Protein AF-A0A2U1MTQ6-F1 (afdb_monomer_lite)

Radius of gyration: 20.49 Å; chains: 1; bounding box: 40×56×54 Å

Structure (mmCIF, N/CA/C/O backbone):
data_AF-A0A2U1MTQ6-F1
#
_entry.id   AF-A0A2U1MTQ6-F1
#
loop_
_atom_site.group_PDB
_atom_site.id
_atom_site.type_symbol
_atom_site.label_atom_id
_atom_site.label_alt_id
_atom_site.label_comp_id
_atom_site.label_asym_id
_atom_site.label_entity_id
_atom_site.label_seq_id
_atom_site.pdbx_PDB_ins_code
_atom_site.Cartn_x
_atom_site.Cartn_y
_atom_site.Cartn_z
_atom_site.occupancy
_atom_site.B_iso_or_equiv
_atom_site.auth_seq_id
_atom_site.auth_comp_id
_atom_site.auth_asym_id
_atom_site.auth_atom_id
_atom_site.pdbx_PDB_model_num
ATOM 1 N N . MET A 1 1 ? -11.337 17.716 -32.378 1.00 35.69 1 MET A N 1
ATOM 2 C CA . MET A 1 1 ? -10.124 17.077 -32.933 1.00 35.69 1 MET A CA 1
ATOM 3 C C . MET A 1 1 ? -8.920 17.783 -32.334 1.00 35.69 1 MET A C 1
ATOM 5 O O . MET A 1 1 ? -8.523 18.817 -32.851 1.00 35.69 1 MET A O 1
ATOM 9 N N . TYR A 1 2 ? -8.406 17.300 -31.201 1.00 30.58 2 TYR A N 1
ATOM 10 C CA . TYR A 1 2 ? -7.184 17.850 -30.614 1.00 30.58 2 TYR A CA 1
ATOM 11 C C . TYR A 1 2 ? -5.998 17.037 -31.124 1.00 30.58 2 TYR A C 1
ATOM 13 O O . TYR A 1 2 ? -5.833 15.866 -30.796 1.00 30.58 2 TYR A O 1
ATOM 21 N N . PHE A 1 3 ? -5.242 17.675 -32.012 1.00 41.69 3 PHE A N 1
ATOM 22 C CA . PHE A 1 3 ? -3.972 17.225 -32.555 1.00 41.69 3 PHE A CA 1
ATOM 23 C C . PHE A 1 3 ? -2.899 17.496 -31.496 1.00 41.69 3 PHE A C 1
ATOM 25 O O . PHE A 1 3 ? -2.519 18.646 -31.287 1.00 41.69 3 PHE A O 1
ATOM 32 N N . ILE A 1 4 ? -2.452 16.456 -30.793 1.00 45.88 4 ILE A N 1
ATOM 33 C CA . ILE A 1 4 ? -1.235 16.524 -29.980 1.00 45.88 4 ILE A CA 1
ATOM 34 C C . ILE A 1 4 ? -0.072 16.183 -30.925 1.00 45.88 4 ILE A C 1
ATOM 36 O O . ILE A 1 4 ? -0.073 15.092 -31.502 1.00 45.88 4 ILE A O 1
ATOM 40 N N . PRO A 1 5 ? 0.889 17.095 -31.153 1.00 44.28 5 PRO A N 1
ATOM 41 C CA . PRO A 1 5 ? 2.011 16.819 -32.028 1.00 44.28 5 PRO A CA 1
ATOM 42 C C . PRO A 1 5 ? 2.924 15.769 -31.391 1.00 44.28 5 PRO A C 1
ATOM 44 O O . PRO A 1 5 ? 3.337 15.868 -30.239 1.00 44.28 5 PRO A O 1
ATOM 47 N N . ASN A 1 6 ? 3.216 14.761 -32.202 1.00 40.22 6 ASN A N 1
ATOM 48 C CA . ASN A 1 6 ? 4.159 13.684 -31.964 1.00 40.22 6 ASN A CA 1
ATOM 49 C C . ASN A 1 6 ? 5.559 14.261 -31.678 1.00 40.22 6 ASN A C 1
ATOM 51 O O . ASN A 1 6 ? 6.225 14.747 -32.593 1.00 40.22 6 ASN A O 1
ATOM 55 N N . VAL A 1 7 ? 6.009 14.187 -30.424 1.00 43.47 7 VAL A N 1
ATOM 56 C CA . VAL A 1 7 ? 7.411 14.401 -30.032 1.00 43.47 7 VAL A CA 1
ATOM 57 C C . VAL A 1 7 ? 7.940 13.101 -29.434 1.00 43.47 7 VAL A C 1
ATOM 59 O O . VAL A 1 7 ? 8.276 13.021 -28.264 1.00 43.47 7 VAL A O 1
ATOM 62 N N . TYR A 1 8 ? 7.994 12.054 -30.252 1.00 37.81 8 TYR A N 1
ATOM 63 C CA . TYR A 1 8 ? 8.809 10.877 -29.959 1.00 37.81 8 TYR A CA 1
ATOM 64 C C . TYR A 1 8 ? 9.679 10.573 -31.175 1.00 37.81 8 TYR A C 1
ATOM 66 O O . TYR A 1 8 ? 9.432 9.658 -31.956 1.00 37.81 8 TYR A O 1
ATOM 74 N N . LYS A 1 9 ? 10.711 11.401 -31.360 1.00 48.25 9 LYS A N 1
ATOM 75 C CA . LYS A 1 9 ? 11.892 11.035 -32.140 1.00 48.25 9 LYS A CA 1
ATOM 76 C C . LYS A 1 9 ? 13.143 11.545 -31.438 1.00 48.25 9 LYS A C 1
ATOM 78 O O . LYS A 1 9 ? 13.294 12.744 -31.236 1.00 48.25 9 LYS A O 1
ATOM 83 N N . SER A 1 10 ? 14.014 10.580 -31.160 1.00 42.31 10 SER A N 1
ATOM 84 C CA . SER A 1 10 ? 15.398 10.706 -30.711 1.00 42.31 10 SER A CA 1
ATOM 85 C C . SER A 1 10 ? 15.599 11.168 -29.271 1.00 42.31 10 SER A C 1
ATOM 87 O O . SER A 1 10 ? 15.696 12.357 -28.995 1.00 42.31 10 SER A O 1
ATOM 89 N N . CYS A 1 11 ? 15.813 10.205 -28.379 1.00 34.91 11 CYS A N 1
ATOM 90 C CA . CYS A 1 11 ? 16.998 10.258 -27.535 1.00 34.91 11 CYS A CA 1
ATOM 91 C C . CYS A 1 11 ? 17.304 8.854 -27.025 1.00 34.91 11 CYS A C 1
ATOM 93 O O . CYS A 1 11 ? 16.455 8.217 -26.404 1.00 34.91 11 CYS A O 1
ATOM 95 N N . ASP A 1 12 ? 18.521 8.390 -27.282 1.00 40.59 12 ASP A N 1
ATOM 96 C CA . ASP A 1 12 ? 19.220 7.519 -26.353 1.00 40.59 12 ASP A CA 1
ATOM 97 C C . ASP A 1 12 ? 19.079 8.140 -24.958 1.00 40.59 12 ASP A C 1
ATOM 99 O O . ASP A 1 12 ? 19.697 9.163 -24.665 1.00 40.59 12 ASP A O 1
ATOM 103 N N . ILE A 1 13 ? 18.210 7.589 -24.114 1.00 44.38 13 ILE A N 1
ATOM 104 C CA . ILE A 1 13 ? 18.210 7.930 -22.697 1.00 44.38 13 ILE A CA 1
ATOM 105 C C . ILE A 1 13 ? 19.096 6.871 -22.050 1.00 44.38 13 ILE A C 1
ATOM 107 O O . ILE A 1 13 ? 18.616 5.768 -21.779 1.00 44.38 13 ILE A O 1
ATOM 111 N N . PRO A 1 14 ? 20.386 7.147 -21.779 1.00 40.91 14 PRO A N 1
ATOM 112 C CA . PRO A 1 14 ? 20.997 6.492 -20.645 1.00 40.91 14 PRO A CA 1
ATOM 113 C C . PRO A 1 14 ? 20.158 6.967 -19.462 1.00 40.91 14 PRO A C 1
ATOM 115 O O . PRO A 1 14 ? 20.232 8.137 -19.084 1.00 40.91 14 PRO A O 1
ATOM 118 N N . ILE A 1 15 ? 19.270 6.111 -18.946 1.00 49.50 15 ILE A N 1
ATOM 119 C CA . ILE A 1 15 ? 18.539 6.387 -17.709 1.00 49.50 15 ILE A CA 1
ATOM 120 C C . ILE A 1 15 ? 19.610 6.385 -16.622 1.00 49.50 15 ILE A C 1
ATOM 122 O O . ILE A 1 15 ? 19.877 5.387 -15.963 1.00 49.50 15 ILE A O 1
ATOM 126 N N . ALA A 1 16 ? 20.320 7.501 -16.495 1.00 55.38 16 ALA A N 1
ATOM 127 C CA . ALA A 1 16 ? 21.148 7.752 -15.350 1.00 55.38 16 ALA A CA 1
ATOM 128 C C . ALA A 1 16 ? 20.142 7.984 -14.233 1.00 55.38 16 ALA A C 1
ATOM 130 O O . ALA A 1 16 ? 19.550 9.057 -14.137 1.00 55.38 16 ALA A O 1
ATOM 131 N N . ILE A 1 17 ? 19.937 6.971 -13.398 1.00 60.41 17 ILE A N 1
ATOM 132 C CA . ILE A 1 17 ? 19.213 7.069 -12.123 1.00 60.41 17 ILE A CA 1
ATOM 133 C C . ILE A 1 17 ? 19.654 8.337 -11.362 1.00 60.41 17 ILE A C 1
ATOM 135 O O . ILE A 1 17 ? 18.841 9.015 -10.743 1.00 60.41 17 ILE A O 1
ATOM 139 N N . GLN A 1 18 ? 20.909 8.762 -11.554 1.00 57.06 18 GLN A N 1
ATOM 140 C CA . GLN A 1 18 ? 21.471 10.049 -11.134 1.00 57.06 18 GLN A CA 1
ATOM 141 C C . GLN A 1 18 ? 20.655 11.302 -11.526 1.00 57.06 18 GLN A C 1
ATOM 143 O O . GLN A 1 18 ? 20.514 12.228 -10.723 1.00 57.06 18 GLN A O 1
ATOM 148 N N . GLY A 1 19 ? 20.120 11.355 -12.749 1.00 67.38 19 GLY A N 1
ATOM 149 C CA . GLY A 1 19 ? 19.250 12.436 -13.220 1.00 67.38 19 GLY A CA 1
ATOM 150 C C . GLY A 1 19 ? 17.855 12.370 -12.597 1.00 67.38 19 GLY A C 1
ATOM 151 O O . GLY A 1 19 ? 17.266 13.406 -12.303 1.00 67.38 19 GLY A O 1
ATOM 152 N N . LEU A 1 20 ? 17.372 11.159 -12.313 1.00 74.06 20 LEU A N 1
ATOM 153 C CA . LEU A 1 20 ? 16.079 10.909 -11.676 1.00 74.06 20 LEU A CA 1
ATOM 154 C C . LEU A 1 20 ? 16.097 11.338 -10.202 1.00 74.06 20 LEU A C 1
ATOM 156 O O . LEU A 1 20 ? 15.234 12.096 -9.774 1.00 74.06 20 LEU A O 1
ATOM 160 N N . VAL A 1 21 ? 17.140 10.964 -9.454 1.00 69.62 21 VAL A N 1
ATOM 161 C CA . VAL A 1 21 ? 17.360 11.423 -8.070 1.00 69.62 21 VAL A CA 1
ATOM 162 C C . VAL A 1 21 ? 17.453 12.950 -8.013 1.00 69.62 21 VAL A C 1
ATOM 164 O O . VAL A 1 21 ? 16.844 13.574 -7.150 1.00 69.62 21 VAL A O 1
ATOM 167 N N . SER A 1 22 ? 18.146 13.573 -8.971 1.00 72.12 22 SER A N 1
ATOM 168 C CA . SER A 1 22 ? 18.224 15.038 -9.054 1.00 72.12 22 SER A CA 1
ATOM 169 C C . SER A 1 22 ? 16.864 15.681 -9.354 1.00 72.12 22 SER A C 1
ATOM 171 O O . SER A 1 22 ? 16.551 16.731 -8.795 1.00 72.12 22 SER A O 1
ATOM 173 N N . ALA A 1 23 ? 16.037 15.068 -10.206 1.00 74.62 23 ALA A N 1
ATOM 174 C CA . ALA A 1 23 ? 14.679 15.538 -10.480 1.00 74.62 23 ALA A CA 1
ATOM 175 C C . ALA A 1 23 ? 13.769 15.405 -9.248 1.00 74.62 23 ALA A C 1
ATOM 177 O O . ALA A 1 23 ? 13.036 16.340 -8.938 1.00 74.62 23 ALA A O 1
ATOM 178 N N . LEU A 1 24 ? 13.869 14.297 -8.507 1.00 76.81 24 LEU A N 1
ATOM 179 C CA . LEU A 1 24 ? 13.123 14.072 -7.265 1.00 76.81 24 LEU A CA 1
ATOM 180 C C . LEU A 1 24 ? 13.534 15.060 -6.166 1.00 76.81 24 LEU A C 1
ATOM 182 O O . LEU A 1 24 ? 12.668 15.653 -5.534 1.00 76.81 24 LEU A O 1
ATOM 186 N N . CYS A 1 25 ? 14.832 15.321 -5.981 1.00 72.88 25 CYS A N 1
ATOM 187 C CA . CYS A 1 25 ? 15.309 16.304 -5.000 1.00 72.88 25 CYS A CA 1
ATOM 188 C C . CYS A 1 25 ? 14.824 17.736 -5.281 1.00 72.88 25 CYS A C 1
ATOM 190 O O . CYS A 1 25 ? 14.695 18.527 -4.351 1.00 72.88 25 CYS A O 1
ATOM 192 N N . ASN A 1 26 ? 14.569 18.080 -6.548 1.00 75.12 26 ASN A N 1
ATOM 193 C CA . ASN A 1 26 ? 14.074 19.402 -6.943 1.00 75.12 26 ASN A CA 1
ATOM 194 C C . ASN A 1 26 ? 12.540 19.485 -7.014 1.00 75.12 26 ASN A C 1
ATOM 196 O O . ASN A 1 26 ? 11.997 20.581 -7.157 1.00 75.12 26 ASN A O 1
ATOM 200 N N . ALA A 1 27 ? 11.843 18.352 -6.938 1.00 75.00 27 ALA A N 1
ATOM 201 C CA . ALA A 1 27 ? 10.395 18.279 -7.045 1.00 75.00 27 ALA A CA 1
ATOM 202 C C . ALA A 1 27 ? 9.736 18.113 -5.662 1.00 75.00 27 ALA A C 1
ATOM 204 O O . ALA A 1 27 ? 10.292 17.445 -4.788 1.00 75.00 27 ALA A O 1
ATOM 205 N N . PRO A 1 28 ? 8.535 18.679 -5.446 1.00 69.50 28 PRO A N 1
ATOM 206 C CA . PRO A 1 28 ? 7.748 18.408 -4.244 1.00 69.50 28 PRO A CA 1
ATOM 207 C C . PRO A 1 28 ? 7.296 16.937 -4.198 1.00 69.50 28 PRO A C 1
ATOM 209 O O . PRO A 1 28 ? 7.111 16.316 -5.248 1.00 69.50 28 PRO A O 1
ATOM 212 N N . LEU A 1 29 ? 7.078 16.390 -2.992 1.00 71.88 29 LEU A N 1
ATOM 213 C CA . LEU A 1 29 ? 6.714 14.976 -2.779 1.00 71.88 29 LEU A CA 1
ATOM 214 C C . LEU A 1 29 ? 5.495 14.531 -3.603 1.00 71.88 29 LEU A C 1
ATOM 216 O O . LEU A 1 29 ? 5.488 13.425 -4.143 1.00 71.88 29 LEU A O 1
ATOM 220 N N . ASP A 1 30 ? 4.504 15.407 -3.782 1.00 74.50 30 ASP A N 1
ATOM 221 C CA . ASP A 1 30 ? 3.305 15.117 -4.580 1.00 74.50 30 ASP A CA 1
ATOM 222 C C . ASP A 1 30 ? 3.619 14.842 -6.062 1.00 74.50 30 ASP A C 1
ATOM 224 O O . ASP A 1 30 ? 2.861 14.169 -6.760 1.00 74.50 30 ASP A O 1
ATOM 228 N N . GLN A 1 31 ? 4.756 15.341 -6.561 1.00 79.69 31 GLN A N 1
ATOM 229 C CA . GLN A 1 31 ? 5.221 15.120 -7.931 1.00 79.69 31 GLN A CA 1
ATOM 230 C C . GLN A 1 31 ? 6.174 13.930 -8.066 1.00 79.69 31 GLN A C 1
ATOM 232 O O . GLN A 1 31 ? 6.400 13.481 -9.190 1.00 79.69 31 GLN A O 1
ATOM 237 N N . HIS A 1 32 ? 6.700 13.371 -6.972 1.00 81.25 32 HIS A N 1
ATOM 238 C CA . HIS A 1 32 ? 7.652 12.251 -7.033 1.00 81.25 32 HIS A CA 1
ATOM 239 C C . HIS A 1 32 ? 7.056 11.044 -7.746 1.00 81.25 32 HIS A C 1
ATOM 241 O O . HIS A 1 32 ? 7.657 10.511 -8.677 1.00 81.25 32 HIS A O 1
ATOM 247 N N . LYS A 1 33 ? 5.822 10.678 -7.387 1.00 82.19 33 LYS A N 1
ATOM 248 C CA . LYS A 1 33 ? 5.096 9.575 -8.030 1.00 82.19 33 LYS A CA 1
ATOM 249 C C . LYS A 1 33 ? 4.834 9.839 -9.509 1.00 82.19 33 LYS A C 1
ATOM 251 O O . LYS A 1 33 ? 4.914 8.924 -10.320 1.00 82.19 33 LYS A O 1
ATOM 256 N N . LYS A 1 34 ? 4.565 11.096 -9.874 1.00 82.12 34 LYS A N 1
ATOM 257 C CA . LYS A 1 34 ? 4.360 11.485 -11.271 1.00 82.12 34 LYS A CA 1
ATOM 258 C C . LYS A 1 34 ? 5.643 11.317 -12.089 1.00 82.12 34 LYS A C 1
ATOM 260 O O . LYS A 1 34 ? 5.602 10.690 -13.140 1.00 82.12 34 LYS A O 1
ATOM 265 N N . ILE A 1 35 ? 6.769 11.821 -11.583 1.00 83.81 35 ILE A N 1
ATOM 266 C CA . ILE A 1 35 ? 8.081 11.712 -12.240 1.00 83.81 35 ILE A CA 1
ATOM 267 C C . ILE A 1 35 ? 8.483 10.239 -12.393 1.00 83.81 35 ILE A C 1
ATOM 269 O O . ILE A 1 35 ? 8.917 9.825 -13.465 1.00 83.81 35 ILE A O 1
ATOM 273 N N . LEU A 1 36 ? 8.291 9.429 -11.348 1.00 84.12 36 LEU A N 1
ATOM 274 C CA . LEU A 1 36 ? 8.543 7.987 -11.407 1.00 84.12 36 LEU A CA 1
ATOM 275 C C . LEU A 1 36 ? 7.641 7.292 -12.431 1.00 84.12 36 LEU A C 1
ATOM 277 O O . LEU A 1 36 ? 8.122 6.466 -13.202 1.00 84.12 36 LEU A O 1
ATOM 281 N N . GLY A 1 37 ? 6.357 7.652 -12.479 1.00 85.44 37 GLY A N 1
ATOM 282 C CA . GLY A 1 37 ? 5.403 7.110 -13.443 1.00 85.44 37 GLY A CA 1
ATOM 283 C C . GLY A 1 37 ? 5.795 7.401 -14.888 1.00 85.44 37 GLY A C 1
ATOM 284 O O . GLY A 1 37 ? 5.736 6.501 -15.720 1.00 85.44 37 GLY A O 1
ATOM 285 N N . GLU A 1 38 ? 6.256 8.620 -15.181 1.00 84.31 38 GLU A N 1
ATOM 286 C CA . GLU A 1 38 ? 6.725 9.015 -16.517 1.00 84.31 38 GLU A CA 1
ATOM 287 C C . GLU A 1 38 ? 7.935 8.187 -16.981 1.00 84.31 38 GLU A C 1
ATOM 289 O O . GLU A 1 38 ? 8.034 7.857 -18.164 1.00 84.31 38 GLU A O 1
ATOM 294 N N . VAL A 1 39 ? 8.826 7.803 -16.060 1.00 83.75 39 VAL A N 1
ATOM 295 C CA . VAL A 1 39 ? 9.991 6.954 -16.368 1.00 83.75 39 VAL A CA 1
ATOM 296 C C . VAL A 1 39 ? 9.618 5.475 -16.462 1.00 83.75 39 VAL A C 1
ATOM 298 O O . VAL A 1 39 ? 10.103 4.773 -17.349 1.00 83.75 39 VAL A O 1
ATOM 301 N N . LEU A 1 40 ? 8.750 4.993 -15.572 1.00 84.06 40 LEU A N 1
ATOM 302 C CA . LEU A 1 40 ? 8.298 3.602 -15.555 1.00 84.06 40 LEU A CA 1
ATOM 303 C C . LEU A 1 40 ? 7.428 3.264 -16.764 1.00 84.06 40 LEU A C 1
ATOM 305 O O . LEU A 1 40 ? 7.493 2.136 -17.246 1.00 84.06 40 LEU A O 1
ATOM 309 N N . TYR A 1 41 ? 6.655 4.223 -17.278 1.00 85.25 41 TYR A N 1
ATOM 310 C CA . TYR A 1 41 ? 5.734 4.004 -18.391 1.00 85.25 41 TYR A CA 1
ATOM 311 C C . TYR A 1 41 ? 6.369 3.315 -19.597 1.00 85.25 41 TYR A C 1
ATOM 313 O O . TYR A 1 41 ? 5.955 2.202 -19.906 1.00 85.25 41 TYR A O 1
ATOM 321 N N . PRO A 1 42 ? 7.404 3.873 -20.247 1.00 85.00 42 PRO A N 1
ATOM 322 C CA . PRO A 1 42 ? 8.018 3.224 -21.401 1.00 85.00 42 PRO A CA 1
ATOM 323 C C . PRO A 1 42 ? 8.709 1.891 -21.071 1.00 85.00 42 PRO A C 1
ATOM 325 O O . PRO A 1 42 ? 8.921 1.091 -21.980 1.00 85.00 42 PRO A O 1
ATOM 328 N N . LEU A 1 43 ? 9.093 1.645 -19.812 1.00 84.19 43 LEU A N 1
ATOM 329 C CA . LEU A 1 43 ? 9.741 0.396 -19.392 1.00 84.19 43 LEU A CA 1
ATOM 330 C C . LEU A 1 43 ? 8.726 -0.732 -19.199 1.00 84.19 43 LEU A C 1
ATOM 332 O O . LEU A 1 43 ? 8.959 -1.850 -19.652 1.00 84.19 43 LEU A O 1
ATOM 336 N N . VAL A 1 44 ? 7.607 -0.431 -18.538 1.00 84.38 44 VAL A N 1
ATOM 337 C CA . VAL A 1 44 ? 6.522 -1.388 -18.302 1.00 84.38 44 VAL A CA 1
ATOM 338 C C . VAL A 1 44 ? 5.724 -1.611 -19.578 1.00 84.38 44 VAL A C 1
ATOM 340 O O . VAL A 1 44 ? 5.392 -2.757 -19.852 1.00 84.38 44 VAL A O 1
ATOM 343 N N . ASP A 1 45 ? 5.491 -0.571 -20.388 1.00 86.12 45 ASP A N 1
ATOM 344 C CA . ASP A 1 45 ? 4.805 -0.694 -21.679 1.00 86.12 45 ASP A CA 1
ATOM 345 C C . ASP A 1 45 ? 5.512 -1.755 -22.524 1.00 86.12 45 ASP A C 1
ATOM 347 O O . ASP A 1 45 ? 4.897 -2.740 -22.888 1.00 86.12 45 ASP A O 1
ATOM 351 N N . GLN A 1 46 ? 6.839 -1.698 -22.681 1.00 83.31 46 GLN A N 1
ATOM 352 C CA . GLN A 1 46 ? 7.608 -2.722 -23.412 1.00 83.31 46 GLN A CA 1
ATOM 353 C C . GLN A 1 46 ? 7.403 -4.175 -22.942 1.00 83.31 46 GLN A C 1
ATOM 355 O O . GLN A 1 46 ? 7.646 -5.094 -23.725 1.00 83.31 46 GLN A O 1
ATOM 360 N N . LEU A 1 47 ? 6.998 -4.391 -21.689 1.00 83.94 47 LEU A N 1
ATOM 361 C CA . LEU A 1 47 ? 6.709 -5.713 -21.134 1.00 83.94 47 LEU A CA 1
ATOM 362 C C . LEU A 1 47 ? 5.228 -6.075 -21.285 1.00 83.94 47 LEU A C 1
ATOM 364 O O . LEU A 1 47 ? 4.915 -7.175 -21.727 1.00 83.94 47 LEU A O 1
ATOM 368 N N . GLU A 1 48 ? 4.335 -5.151 -20.931 1.00 79.94 48 GLU A N 1
ATOM 369 C CA . GLU A 1 48 ? 2.891 -5.352 -20.825 1.00 79.94 48 GLU A CA 1
ATOM 370 C C . GLU A 1 48 ? 2.146 -4.080 -21.262 1.00 79.94 48 GLU A C 1
ATOM 372 O O . GLU A 1 48 ? 2.042 -3.127 -20.494 1.00 79.94 48 GLU A O 1
ATOM 377 N N . HIS A 1 49 ? 1.590 -4.063 -22.481 1.00 82.31 49 HIS A N 1
ATOM 378 C CA . HIS A 1 49 ? 0.858 -2.896 -23.017 1.00 82.31 49 HIS A CA 1
ATOM 379 C C . HIS A 1 49 ? -0.585 -2.801 -22.492 1.00 82.31 49 HIS A C 1
ATOM 381 O O . HIS A 1 49 ? -1.147 -1.715 -22.373 1.00 82.31 49 HIS A O 1
ATOM 387 N N . GLU A 1 50 ? -1.224 -3.940 -22.208 1.00 82.19 50 GLU A N 1
ATOM 388 C CA . GLU A 1 50 ? -2.667 -3.987 -21.930 1.00 82.19 50 GLU A CA 1
ATOM 389 C C . GLU A 1 50 ? -3.013 -3.438 -20.537 1.00 82.19 50 GLU A C 1
ATOM 391 O O . GLU A 1 50 ? -4.012 -2.743 -20.365 1.00 82.19 50 GLU A O 1
ATOM 396 N N . HIS A 1 51 ? -2.148 -3.685 -19.549 1.00 82.06 51 HIS A N 1
ATOM 397 C CA . HIS A 1 51 ? -2.383 -3.323 -18.147 1.00 82.06 51 HIS A CA 1
ATOM 398 C C . HIS A 1 51 ? -1.364 -2.308 -17.610 1.00 82.06 51 HIS A C 1
ATOM 400 O O . HIS A 1 51 ? -1.320 -2.065 -16.403 1.00 82.06 51 HIS A O 1
ATOM 406 N N . VAL A 1 52 ? -0.584 -1.672 -18.495 1.00 84.25 52 VAL A N 1
ATOM 407 C CA . VAL A 1 52 ? 0.540 -0.779 -18.160 1.00 84.25 52 VAL A CA 1
ATOM 408 C C . VAL A 1 52 ? 0.178 0.267 -17.107 1.00 84.25 52 VAL A C 1
ATOM 410 O O . VAL A 1 52 ? 0.840 0.379 -16.079 1.00 84.25 52 VAL A O 1
ATOM 413 N N . ALA A 1 53 ? -0.930 0.985 -17.303 1.00 83.94 53 ALA A N 1
ATOM 414 C CA . ALA A 1 53 ? -1.343 2.067 -16.417 1.00 83.94 53 ALA A CA 1
ATOM 415 C C . ALA A 1 53 ? -1.687 1.563 -15.010 1.00 83.94 53 ALA A C 1
ATOM 417 O O . ALA A 1 53 ? -1.417 2.247 -14.024 1.00 83.94 53 ALA A O 1
ATOM 418 N N . LYS A 1 54 ? -2.264 0.361 -14.909 1.00 84.56 54 LYS A N 1
ATOM 419 C CA . LYS A 1 54 ? -2.660 -0.208 -13.624 1.00 84.56 54 LYS A CA 1
ATOM 420 C C . LYS A 1 54 ? -1.494 -0.882 -12.912 1.00 84.56 54 LYS A C 1
ATOM 422 O O . LYS A 1 54 ? -1.352 -0.695 -11.709 1.00 84.56 54 LYS A O 1
ATOM 427 N N . VAL A 1 55 ? -0.620 -1.556 -13.658 1.00 85.12 55 VAL A N 1
ATOM 428 C CA . VAL A 1 55 ? 0.646 -2.078 -13.136 1.00 85.12 55 VAL A CA 1
ATOM 429 C C . VAL A 1 55 ? 1.496 -0.935 -12.587 1.00 85.12 55 VAL A C 1
ATOM 431 O O . VAL A 1 55 ? 1.911 -0.990 -11.439 1.00 85.12 55 VAL A O 1
ATOM 434 N N . ILE A 1 56 ? 1.682 0.146 -13.348 1.00 86.44 56 ILE A N 1
ATOM 435 C CA . ILE A 1 56 ? 2.420 1.329 -12.879 1.00 86.44 56 ILE A CA 1
ATOM 436 C C . ILE A 1 56 ? 1.730 1.962 -11.682 1.00 86.44 56 ILE A C 1
ATOM 438 O O . ILE A 1 56 ? 2.412 2.310 -10.727 1.00 86.44 56 ILE A O 1
ATOM 442 N N . GLY A 1 57 ? 0.401 2.090 -11.706 1.00 85.25 57 GLY A N 1
ATOM 443 C CA . GLY A 1 57 ? -0.362 2.575 -10.558 1.00 85.25 57 GLY A CA 1
ATOM 444 C C . GLY A 1 57 ? -0.013 1.805 -9.285 1.00 85.25 57 GLY A C 1
ATOM 445 O O . GLY A 1 57 ? 0.344 2.423 -8.290 1.00 85.25 57 GLY A O 1
ATOM 446 N N . MET A 1 58 ? -0.002 0.472 -9.362 1.00 83.00 58 MET A N 1
ATOM 447 C CA . MET A 1 58 ? 0.358 -0.401 -8.243 1.00 83.00 58 MET A CA 1
ATOM 448 C C . MET A 1 58 ? 1.839 -0.301 -7.848 1.00 83.00 58 MET A C 1
ATOM 450 O O . MET A 1 58 ? 2.151 -0.283 -6.663 1.00 83.00 58 MET A O 1
ATOM 454 N N . ILE A 1 59 ? 2.762 -0.163 -8.804 1.00 85.00 59 ILE A N 1
ATOM 455 C CA . ILE A 1 59 ? 4.190 0.059 -8.505 1.00 85.00 59 ILE A CA 1
ATOM 456 C C . ILE A 1 59 ? 4.393 1.413 -7.803 1.00 85.00 59 ILE A C 1
ATOM 458 O O . ILE A 1 59 ? 5.179 1.522 -6.869 1.00 85.00 59 ILE A O 1
ATOM 462 N N . LEU A 1 60 ? 3.655 2.452 -8.201 1.00 84.69 60 LEU A N 1
ATOM 463 C CA . LEU A 1 60 ? 3.709 3.788 -7.592 1.00 84.69 60 LEU A CA 1
ATOM 464 C C . LEU A 1 60 ? 3.021 3.872 -6.221 1.00 84.69 60 LEU A C 1
ATOM 466 O O . LEU A 1 60 ? 3.104 4.906 -5.543 1.00 84.69 60 LEU A O 1
ATOM 470 N N . GLU A 1 61 ? 2.326 2.820 -5.794 1.00 81.12 61 GLU A N 1
ATOM 471 C CA . GLU A 1 61 ? 1.864 2.690 -4.410 1.00 81.12 61 GLU A CA 1
ATOM 472 C C . GLU 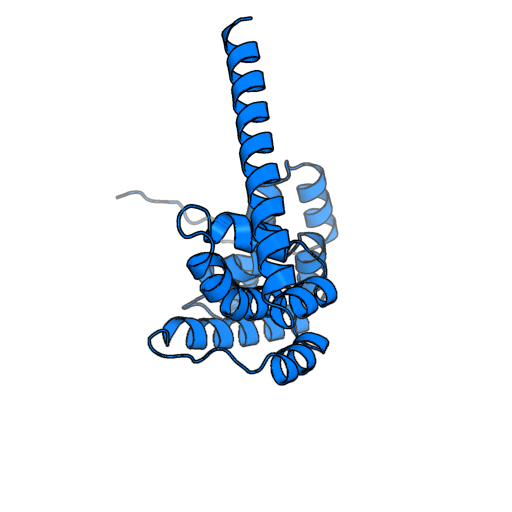A 1 61 ? 3.009 2.341 -3.453 1.00 81.12 61 GLU A C 1
ATOM 474 O O . GLU A 1 61 ? 2.866 2.547 -2.249 1.00 81.12 61 GLU A O 1
ATOM 479 N N . MET A 1 62 ? 4.156 1.896 -3.976 1.00 78.81 62 MET A N 1
ATOM 480 C CA . MET A 1 62 ? 5.369 1.659 -3.201 1.00 78.81 62 MET A CA 1
ATOM 481 C C . MET A 1 62 ? 6.084 2.958 -2.820 1.00 78.81 62 MET A C 1
ATOM 483 O O . MET A 1 62 ? 5.831 4.039 -3.363 1.00 78.81 62 MET A O 1
ATOM 487 N N . ASP A 1 63 ? 7.008 2.834 -1.873 1.00 80.25 63 ASP A N 1
ATOM 488 C CA . ASP A 1 63 ? 7.849 3.927 -1.411 1.00 80.25 63 ASP A CA 1
ATOM 489 C C . ASP A 1 63 ? 8.855 4.339 -2.498 1.00 80.25 63 ASP A C 1
ATOM 491 O O . ASP A 1 63 ? 9.407 3.499 -3.212 1.00 80.25 63 ASP A O 1
ATOM 495 N N . THR A 1 64 ? 9.126 5.643 -2.621 1.00 81.75 64 THR A N 1
ATOM 496 C CA . THR A 1 64 ? 10.021 6.209 -3.652 1.00 81.75 64 THR A CA 1
ATOM 497 C C . THR A 1 64 ? 11.378 5.501 -3.700 1.00 81.75 64 THR A C 1
ATOM 499 O O . THR A 1 64 ? 11.905 5.239 -4.778 1.00 81.75 64 THR A O 1
ATOM 502 N N . THR A 1 65 ? 11.944 5.165 -2.541 1.00 80.44 65 THR A N 1
ATOM 503 C CA . THR A 1 65 ? 13.226 4.455 -2.418 1.00 80.44 65 THR A CA 1
ATOM 504 C C . THR A 1 65 ? 13.172 3.028 -2.957 1.00 80.44 65 THR A C 1
ATOM 506 O O . THR A 1 65 ? 14.149 2.569 -3.549 1.00 80.44 65 THR A O 1
ATOM 509 N N . GLU A 1 66 ? 12.045 2.340 -2.783 1.00 81.25 66 GLU A N 1
ATOM 510 C CA . GLU A 1 66 ? 11.843 0.970 -3.252 1.00 81.25 66 GLU A CA 1
ATOM 511 C C . GLU A 1 66 ? 11.650 0.945 -4.772 1.00 81.25 66 GLU A C 1
ATOM 513 O O . GLU A 1 66 ? 12.300 0.163 -5.464 1.00 81.25 66 GLU A O 1
ATOM 518 N N . VAL A 1 67 ? 10.873 1.892 -5.316 1.00 83.06 67 VAL A N 1
ATOM 519 C CA . VAL A 1 67 ? 10.745 2.092 -6.771 1.00 83.06 67 VAL A CA 1
ATOM 520 C C . VAL A 1 67 ? 12.097 2.414 -7.413 1.00 83.06 67 VAL A C 1
ATOM 522 O O . VAL A 1 67 ? 12.405 1.910 -8.491 1.00 83.06 67 VAL A O 1
ATOM 525 N N . LEU A 1 68 ? 12.936 3.221 -6.757 1.00 82.31 68 LEU A N 1
ATOM 526 C CA . LEU A 1 68 ? 14.287 3.502 -7.246 1.00 82.31 68 LEU A CA 1
ATOM 527 C C . LEU A 1 68 ? 15.160 2.239 -7.298 1.00 82.31 68 LEU A C 1
ATOM 529 O O . LEU A 1 68 ? 15.829 2.036 -8.307 1.00 82.31 68 LEU A O 1
ATOM 533 N N . HIS A 1 69 ? 15.103 1.367 -6.284 1.00 82.12 69 HIS A N 1
ATOM 534 C CA . HIS A 1 69 ? 15.821 0.082 -6.308 1.00 82.12 69 HIS A CA 1
ATOM 535 C C . HIS A 1 69 ? 15.328 -0.825 -7.442 1.00 82.12 69 HIS A C 1
ATOM 537 O O . HIS A 1 69 ? 16.130 -1.451 -8.130 1.00 82.12 69 HIS A O 1
ATOM 543 N N . LEU A 1 70 ? 14.021 -0.847 -7.710 1.00 81.12 70 LEU A N 1
ATOM 544 C CA . LEU A 1 70 ? 13.461 -1.591 -8.845 1.00 81.12 70 LEU A CA 1
ATOM 545 C C . LEU A 1 70 ? 13.954 -1.074 -10.195 1.00 81.12 70 LEU A C 1
ATOM 547 O O . LEU A 1 70 ? 14.123 -1.851 -11.131 1.00 81.12 70 LEU A O 1
ATOM 551 N N . LEU A 1 71 ? 14.196 0.232 -10.303 1.00 80.06 71 LEU A N 1
ATOM 552 C CA . LEU A 1 71 ? 14.754 0.849 -11.504 1.00 80.06 71 LEU A CA 1
ATOM 553 C C . LEU A 1 71 ? 16.263 0.593 -11.666 1.00 80.06 71 LEU A C 1
ATOM 555 O O . LEU A 1 71 ? 16.757 0.673 -12.790 1.00 80.06 71 LEU A O 1
ATOM 559 N N . GLU A 1 72 ? 16.991 0.254 -10.595 1.00 81.19 72 GLU A N 1
ATOM 560 C CA . GLU A 1 72 ? 18.406 -0.156 -10.669 1.00 81.19 72 GLU A CA 1
ATOM 561 C C . GLU A 1 72 ? 18.589 -1.506 -11.375 1.00 81.19 72 GLU A C 1
ATOM 563 O O . GLU A 1 72 ? 19.636 -1.747 -11.983 1.00 81.19 72 GLU A O 1
ATOM 568 N N . SER A 1 73 ? 17.566 -2.367 -11.356 1.00 79.06 73 SER A N 1
ATOM 569 C CA . SER A 1 73 ? 17.619 -3.718 -11.912 1.00 79.06 73 SER A CA 1
ATOM 570 C C . SER A 1 73 ? 16.435 -3.998 -12.849 1.00 79.06 73 SER A C 1
ATOM 572 O O . SER A 1 73 ? 15.309 -4.219 -12.400 1.00 79.06 73 SER A O 1
ATOM 574 N N . PRO A 1 74 ? 16.657 -4.109 -14.174 1.00 79.75 74 PRO A N 1
ATOM 575 C CA . PRO A 1 74 ? 15.583 -4.437 -15.115 1.00 79.75 74 PRO A CA 1
ATOM 576 C C . PRO A 1 74 ? 15.003 -5.847 -14.906 1.00 79.75 74 PRO A C 1
ATOM 578 O O . PRO A 1 74 ? 13.928 -6.154 -15.422 1.00 79.75 74 PRO A O 1
ATOM 581 N N . THR A 1 75 ? 15.708 -6.720 -14.182 1.00 82.00 75 THR A N 1
ATOM 582 C CA . THR A 1 75 ? 15.208 -8.043 -13.786 1.00 82.00 75 THR A CA 1
ATOM 583 C C . THR A 1 75 ? 14.144 -7.920 -12.701 1.00 82.00 75 THR A C 1
ATOM 585 O O . THR A 1 75 ? 13.105 -8.572 -12.800 1.00 82.00 75 THR A O 1
ATOM 588 N N . ASP A 1 76 ? 14.359 -7.044 -11.720 1.00 83.56 76 ASP A N 1
ATOM 589 C CA . ASP A 1 76 ? 13.441 -6.866 -10.591 1.00 83.56 76 ASP A CA 1
ATOM 590 C C . ASP A 1 76 ? 12.149 -6.195 -11.054 1.00 83.56 76 ASP A C 1
ATOM 592 O O . ASP A 1 76 ? 11.057 -6.637 -10.695 1.00 83.56 76 ASP A O 1
ATOM 596 N N . LEU A 1 77 ? 12.256 -5.219 -11.964 1.00 83.69 77 LEU A N 1
ATOM 597 C CA . LEU A 1 77 ? 11.089 -4.618 -12.609 1.00 83.69 77 LEU A CA 1
ATOM 598 C C . LEU A 1 77 ? 10.241 -5.668 -13.346 1.00 83.69 77 LEU A C 1
ATOM 600 O O . LEU A 1 77 ? 9.021 -5.668 -13.221 1.00 83.69 77 LEU A O 1
ATOM 604 N N . LYS A 1 78 ? 10.863 -6.595 -14.085 1.00 85.19 78 LYS A N 1
ATOM 605 C CA . LYS A 1 78 ? 10.136 -7.671 -14.787 1.00 85.19 78 LYS A CA 1
ATOM 606 C C . LYS A 1 78 ? 9.432 -8.625 -13.828 1.00 85.19 78 LYS A C 1
ATOM 608 O O . LYS A 1 78 ? 8.286 -8.988 -14.082 1.00 85.19 78 LYS A O 1
ATOM 613 N N . LEU A 1 79 ? 10.113 -9.032 -12.756 1.00 84.38 79 LEU A N 1
ATOM 614 C CA . LEU A 1 79 ? 9.530 -9.893 -11.724 1.00 84.38 79 LEU A CA 1
ATOM 615 C C . LEU A 1 79 ? 8.322 -9.218 -11.074 1.00 84.38 79 LEU A C 1
ATOM 617 O O . LEU A 1 79 ? 7.266 -9.833 -10.958 1.00 84.38 79 LEU A O 1
ATOM 621 N N . MET A 1 80 ? 8.450 -7.934 -10.749 1.00 83.12 80 MET A N 1
ATOM 622 C CA . MET A 1 80 ? 7.358 -7.147 -10.196 1.00 83.12 80 MET A CA 1
ATOM 623 C C . MET A 1 80 ? 6.185 -7.009 -11.160 1.00 83.12 80 MET A C 1
ATOM 625 O O . MET A 1 80 ? 5.046 -7.171 -10.744 1.00 83.12 80 MET A O 1
ATOM 629 N N . VAL A 1 81 ? 6.434 -6.718 -12.438 1.00 86.00 81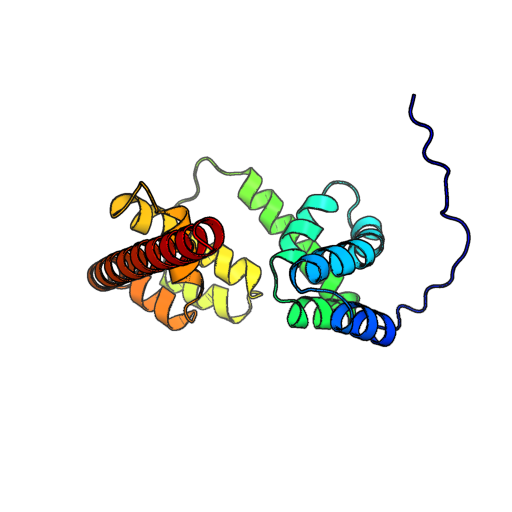 VAL A N 1
ATOM 630 C CA . VAL A 1 81 ? 5.365 -6.627 -13.443 1.00 86.00 81 VAL A CA 1
ATOM 631 C C . VAL A 1 81 ? 4.613 -7.953 -13.539 1.00 86.00 81 VAL A C 1
ATOM 633 O O . VAL A 1 81 ? 3.387 -7.951 -13.490 1.00 86.00 81 VAL A O 1
ATOM 636 N N . ALA A 1 82 ? 5.324 -9.083 -13.601 1.00 84.31 82 ALA A N 1
ATOM 637 C CA . ALA A 1 82 ? 4.701 -10.405 -13.623 1.00 84.31 82 ALA A CA 1
ATOM 638 C C . ALA A 1 82 ? 3.861 -10.672 -12.361 1.00 84.31 82 ALA A C 1
ATOM 640 O O . ALA A 1 82 ? 2.743 -11.176 -12.453 1.00 84.31 82 ALA A O 1
ATOM 641 N N . GLU A 1 83 ? 4.364 -10.282 -11.191 1.00 80.38 83 GLU A N 1
ATOM 642 C CA . GLU A 1 83 ? 3.656 -10.471 -9.928 1.00 80.38 83 GLU A CA 1
ATOM 643 C C . GLU A 1 83 ? 2.414 -9.580 -9.809 1.00 80.38 83 GLU A C 1
ATOM 645 O O . GLU A 1 83 ? 1.336 -10.050 -9.445 1.00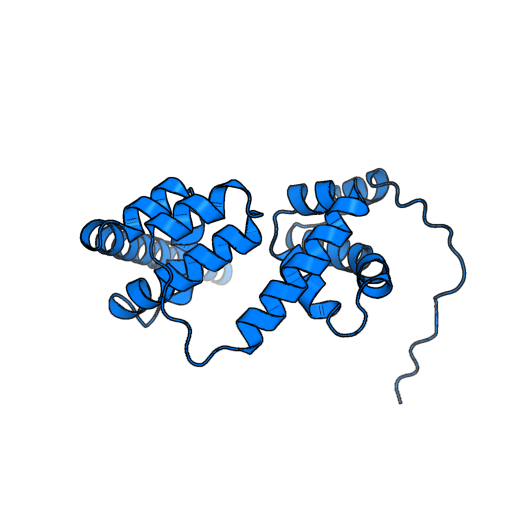 80.38 83 GLU A O 1
ATOM 650 N N . THR A 1 84 ? 2.537 -8.309 -10.179 1.00 82.31 84 THR A N 1
ATOM 651 C CA . THR A 1 84 ? 1.423 -7.362 -10.222 1.00 82.31 84 THR A CA 1
ATOM 652 C C . THR A 1 84 ? 0.357 -7.823 -11.212 1.00 82.31 84 THR A C 1
ATOM 654 O O . THR A 1 84 ? -0.833 -7.654 -10.962 1.00 82.31 84 THR A O 1
ATOM 657 N N . MET A 1 85 ? 0.750 -8.465 -12.313 1.00 83.12 85 MET A N 1
ATOM 658 C CA . MET A 1 85 ? -0.187 -9.082 -13.253 1.00 83.12 85 MET A CA 1
ATOM 659 C C . MET A 1 85 ? -0.945 -10.261 -12.639 1.00 83.12 85 MET A C 1
ATOM 661 O O . MET A 1 85 ? -2.146 -10.401 -12.877 1.00 83.12 85 MET A O 1
ATOM 665 N N . ASP A 1 86 ? -0.286 -11.091 -11.831 1.00 80.31 86 ASP A N 1
ATOM 666 C CA . ASP A 1 86 ? -0.966 -12.154 -11.084 1.00 80.31 86 ASP A CA 1
ATOM 667 C C . ASP A 1 86 ? -1.936 -11.579 -10.053 1.00 80.31 86 ASP A C 1
ATOM 669 O O . ASP A 1 86 ? -3.077 -12.033 -9.972 1.00 80.31 86 ASP A O 1
ATOM 673 N N . VAL A 1 87 ? -1.538 -10.519 -9.346 1.00 76.12 87 VAL A N 1
ATOM 674 C CA . VAL A 1 87 ? -2.428 -9.776 -8.448 1.00 76.12 87 VAL A CA 1
ATOM 675 C C . VAL A 1 87 ? -3.621 -9.196 -9.207 1.00 76.12 87 VAL A C 1
ATOM 677 O O . VAL A 1 87 ? -4.754 -9.337 -8.764 1.00 76.12 87 VAL A O 1
ATOM 680 N N . LEU A 1 88 ? -3.420 -8.591 -10.377 1.00 76.50 88 LEU A N 1
ATOM 681 C CA . LEU A 1 88 ? -4.524 -8.023 -11.152 1.00 76.50 88 LEU A CA 1
ATOM 682 C C . LEU A 1 88 ? -5.509 -9.085 -11.634 1.00 76.50 88 LEU A C 1
ATOM 684 O O . LEU A 1 88 ? -6.717 -8.840 -11.620 1.00 76.50 88 LEU A O 1
ATOM 688 N N . ARG A 1 89 ? -5.029 -10.275 -12.012 1.00 75.56 89 ARG A N 1
ATOM 689 C CA . ARG A 1 89 ? -5.903 -11.421 -12.319 1.00 75.56 89 ARG A CA 1
ATOM 690 C C . ARG A 1 89 ? -6.691 -11.888 -11.103 1.00 75.56 89 ARG A C 1
ATOM 692 O O . ARG A 1 89 ? -7.800 -12.389 -11.264 1.00 75.56 89 ARG A O 1
ATOM 699 N N . ASP A 1 90 ? -6.101 -11.761 -9.928 1.00 65.94 90 ASP A N 1
ATOM 700 C CA . ASP A 1 90 ? -6.667 -12.167 -8.652 1.00 65.94 90 ASP A CA 1
ATOM 701 C C . ASP A 1 90 ? -7.744 -11.190 -8.161 1.00 65.94 90 ASP A C 1
ATOM 703 O O . ASP A 1 90 ? -8.856 -11.624 -7.873 1.00 65.94 90 ASP A O 1
ATOM 707 N N . VAL A 1 91 ? -7.474 -9.883 -8.204 1.00 63.75 91 VAL A N 1
ATOM 708 C CA . VAL A 1 91 ? -8.440 -8.813 -7.886 1.00 63.75 91 VAL A CA 1
ATOM 709 C C . VAL A 1 91 ? -9.597 -8.790 -8.895 1.00 63.75 91 VAL A C 1
ATOM 711 O O . VAL A 1 91 ? -10.730 -8.469 -8.558 1.00 63.75 91 VAL A O 1
ATOM 714 N N . SER A 1 92 ? -9.357 -9.180 -10.152 1.00 58.12 92 SER A N 1
ATOM 715 C CA . SER A 1 92 ? -10.425 -9.278 -11.165 1.00 58.12 92 SER A CA 1
ATOM 716 C C . SER A 1 92 ? -11.372 -10.469 -10.956 1.00 58.12 92 SER A C 1
ATOM 718 O O . SER A 1 92 ? -12.383 -10.562 -11.649 1.00 58.12 92 SER A O 1
ATOM 720 N N . LYS A 1 93 ? -11.049 -11.399 -10.046 1.00 55.59 93 LYS A N 1
ATOM 721 C CA . LYS A 1 93 ? -11.870 -12.577 -9.712 1.00 55.59 93 LYS A CA 1
ATOM 722 C C . LYS A 1 93 ? -12.725 -12.379 -8.455 1.00 55.59 93 LYS A C 1
ATOM 724 O O . LYS A 1 93 ? -13.271 -13.361 -7.947 1.00 55.59 93 LYS A O 1
ATOM 729 N N . ASP A 1 94 ? -12.842 -11.151 -7.959 1.00 46.38 94 ASP A N 1
ATOM 730 C CA . ASP A 1 94 ? -13.598 -10.847 -6.746 1.00 46.38 94 ASP A CA 1
ATOM 731 C C . ASP A 1 94 ? -15.107 -11.050 -6.925 1.00 46.38 94 ASP A C 1
ATOM 733 O O . ASP A 1 94 ? -15.831 -10.178 -7.395 1.00 46.38 94 ASP A O 1
ATOM 737 N N . ASP A 1 95 ? -15.563 -12.229 -6.503 1.00 45.69 95 ASP A N 1
ATOM 738 C CA . ASP A 1 95 ? -16.879 -12.396 -5.873 1.00 45.69 95 ASP A CA 1
ATOM 739 C C . ASP A 1 95 ? -16.903 -13.488 -4.773 1.00 45.69 95 ASP A C 1
ATOM 741 O O . ASP A 1 95 ? -17.943 -13.712 -4.159 1.00 45.69 95 ASP A O 1
ATOM 745 N N . ALA A 1 96 ? -15.797 -14.201 -4.483 1.00 45.53 96 ALA A N 1
ATOM 746 C CA . ALA A 1 96 ? -15.826 -15.289 -3.487 1.00 45.53 96 ALA A CA 1
ATOM 747 C C . ALA A 1 96 ? -14.445 -15.768 -2.984 1.00 45.53 96 ALA A C 1
ATOM 749 O O . ALA A 1 96 ? -14.163 -16.970 -3.017 1.00 45.53 96 ALA A O 1
ATOM 750 N N . ARG A 1 97 ? -13.553 -14.880 -2.531 1.00 52.31 97 ARG A N 1
ATOM 751 C CA . ARG A 1 97 ? -12.341 -15.330 -1.822 1.00 52.31 97 ARG A CA 1
ATOM 752 C C . ARG A 1 97 ? -12.564 -15.350 -0.320 1.00 52.31 97 ARG A C 1
ATOM 754 O O . ARG A 1 97 ? -12.792 -14.318 0.298 1.00 52.31 97 ARG A O 1
ATOM 761 N N . GLU A 1 98 ? -12.505 -16.550 0.253 1.00 54.84 98 GLU A N 1
ATOM 762 C CA . GLU A 1 98 ? -12.439 -16.714 1.700 1.00 54.84 98 GLU A CA 1
ATOM 763 C C . GLU A 1 98 ? -11.101 -16.160 2.223 1.00 54.84 98 GLU A C 1
ATOM 765 O O . GLU A 1 98 ? -10.063 -16.398 1.593 1.00 54.84 98 GLU A O 1
ATOM 770 N N . PRO A 1 99 ? -11.106 -15.437 3.360 1.00 55.91 99 PRO A N 1
ATOM 771 C CA . PRO A 1 99 ? -9.892 -14.966 4.015 1.00 55.91 99 PRO A CA 1
ATOM 772 C C . PRO A 1 99 ? -8.944 -16.138 4.277 1.00 55.91 99 PRO A C 1
ATOM 774 O O . PRO A 1 99 ? -9.339 -17.169 4.828 1.00 55.91 99 PRO A O 1
ATOM 777 N N . MET A 1 100 ? -7.689 -16.000 3.863 1.00 65.81 100 MET A N 1
ATOM 778 C CA . MET A 1 100 ? -6.686 -17.042 4.062 1.00 65.81 100 MET A CA 1
ATOM 779 C C . MET A 1 100 ? -6.364 -17.223 5.559 1.00 65.81 100 MET A C 1
ATOM 781 O O . MET A 1 100 ? -6.360 -16.249 6.314 1.00 65.81 100 MET A O 1
ATOM 785 N N . PRO A 1 101 ? -6.036 -18.443 6.026 1.00 69.69 101 PRO A N 1
ATOM 786 C CA . PRO A 1 101 ? -5.662 -18.655 7.420 1.00 69.69 101 PRO A CA 1
ATOM 787 C C . PRO A 1 101 ? -4.433 -17.815 7.801 1.00 69.69 101 PRO A C 1
ATOM 789 O O . PRO A 1 101 ? -3.398 -17.882 7.138 1.00 69.69 101 PRO A O 1
ATOM 792 N N . ILE A 1 102 ? -4.501 -17.088 8.923 1.00 70.94 102 ILE A N 1
ATOM 793 C CA . ILE A 1 102 ? -3.446 -16.158 9.390 1.00 70.94 102 ILE A CA 1
ATOM 794 C C . ILE A 1 102 ? -2.063 -16.835 9.493 1.00 70.94 102 ILE A C 1
ATOM 796 O O . ILE A 1 102 ? -1.029 -16.219 9.235 1.00 70.94 102 ILE A O 1
ATOM 800 N N . LYS A 1 103 ? -2.021 -18.135 9.812 1.00 72.56 103 LYS A N 1
ATOM 801 C CA . LYS A 1 103 ? -0.768 -18.910 9.871 1.00 72.56 103 LYS A CA 1
ATOM 802 C C . LYS A 1 103 ? -0.113 -19.103 8.502 1.00 72.56 103 LYS A C 1
ATOM 804 O O . LYS A 1 103 ? 1.110 -19.056 8.402 1.00 72.56 103 LYS A O 1
ATOM 809 N N . GLU A 1 104 ? -0.911 -19.316 7.461 1.00 77.12 104 GLU A N 1
ATOM 810 C CA . GLU A 1 104 ? -0.412 -19.418 6.088 1.00 77.12 104 GLU A CA 1
ATOM 811 C C . GLU A 1 104 ? -0.030 -18.036 5.555 1.00 77.12 104 GLU A C 1
ATOM 813 O O . GLU A 1 104 ? 1.020 -17.902 4.923 1.00 77.12 104 GLU A O 1
ATOM 818 N N . LEU A 1 105 ? -0.802 -17.002 5.913 1.00 79.19 105 LEU A N 1
ATOM 819 C CA . LEU A 1 105 ? -0.494 -15.600 5.623 1.00 79.19 105 LEU A CA 1
ATOM 820 C C . LEU A 1 105 ? 0.912 -15.251 6.113 1.00 79.19 105 LEU A C 1
ATOM 822 O O . LEU A 1 105 ? 1.763 -14.919 5.295 1.00 79.19 105 LEU A O 1
ATOM 826 N N . ALA A 1 106 ? 1.203 -15.425 7.406 1.00 78.75 106 ALA A N 1
ATOM 827 C CA . ALA A 1 106 ? 2.511 -15.100 7.980 1.00 78.75 106 ALA A CA 1
ATOM 828 C C . ALA A 1 106 ? 3.680 -15.756 7.220 1.00 78.75 106 ALA A C 1
ATOM 830 O O . ALA A 1 106 ? 4.704 -15.114 6.991 1.00 78.75 106 ALA A O 1
ATOM 831 N N . SER A 1 107 ? 3.514 -17.007 6.775 1.00 79.38 107 SER A N 1
ATOM 832 C CA . SER A 1 107 ? 4.532 -17.714 5.988 1.00 79.38 107 SER A CA 1
ATOM 833 C C . SER A 1 107 ? 4.699 -17.161 4.567 1.00 79.38 107 SER A C 1
ATOM 835 O O . SER A 1 107 ? 5.824 -17.070 4.074 1.00 79.38 107 SER A O 1
ATOM 837 N N . ALA A 1 108 ? 3.608 -16.729 3.929 1.00 78.38 108 ALA A N 1
ATOM 838 C CA . ALA A 1 108 ? 3.638 -16.110 2.609 1.00 78.38 108 ALA A CA 1
ATOM 839 C C . ALA A 1 108 ? 4.300 -14.721 2.649 1.00 78.38 108 ALA A C 1
ATOM 841 O O . ALA A 1 108 ? 5.061 -14.373 1.746 1.00 78.38 108 ALA A O 1
ATOM 842 N N . LEU A 1 109 ? 4.093 -13.942 3.717 1.00 80.44 109 LEU A N 1
ATOM 843 C CA . LEU A 1 109 ? 4.575 -12.556 3.807 1.00 80.44 109 LEU A CA 1
ATOM 844 C C . LEU A 1 109 ? 6.108 -12.406 3.855 1.00 80.44 109 LEU A C 1
ATOM 846 O O . LEU A 1 109 ? 6.610 -11.327 3.521 1.00 80.44 109 LEU A O 1
ATOM 850 N N . VAL A 1 110 ? 6.848 -13.454 4.239 1.00 73.94 110 VAL A N 1
ATOM 851 C CA . VAL A 1 110 ? 8.312 -13.409 4.453 1.00 73.94 110 VAL A CA 1
ATOM 852 C C . VAL A 1 110 ? 9.082 -13.081 3.171 1.00 73.94 110 VAL A C 1
ATOM 854 O O . VAL A 1 110 ? 10.006 -12.276 3.210 1.00 73.94 110 VAL A O 1
ATOM 857 N N . ASN A 1 111 ? 8.682 -13.657 2.035 1.00 70.81 111 ASN A N 1
ATOM 858 C CA . ASN A 1 111 ? 9.346 -13.446 0.739 1.00 70.81 111 ASN A CA 1
ATOM 859 C C . ASN A 1 111 ? 8.521 -12.583 -0.225 1.00 70.81 111 ASN A C 1
ATOM 861 O O . ASN A 1 111 ? 8.875 -12.444 -1.391 1.00 70.81 111 ASN A O 1
ATOM 865 N N . THR A 1 112 ? 7.409 -12.030 0.253 1.00 72.06 112 THR A N 1
ATOM 866 C CA . THR A 1 112 ? 6.487 -11.238 -0.562 1.00 72.06 112 THR A CA 1
ATOM 867 C C . THR A 1 112 ? 6.897 -9.761 -0.537 1.00 72.06 112 THR A C 1
ATOM 869 O O . THR A 1 112 ? 7.217 -9.261 0.546 1.00 72.06 112 THR A O 1
ATOM 872 N N . PRO A 1 113 ? 6.875 -9.033 -1.670 1.00 69.56 113 PRO A N 1
ATOM 873 C CA . PRO A 1 113 ? 7.153 -7.596 -1.696 1.00 69.56 113 PRO A CA 1
ATOM 874 C C . PRO A 1 113 ? 6.218 -6.794 -0.783 1.00 69.56 113 PRO A C 1
ATOM 876 O O . PRO A 1 113 ? 5.087 -7.203 -0.507 1.00 69.56 113 PRO A O 1
ATOM 879 N N . THR A 1 114 ? 6.665 -5.617 -0.340 1.00 75.00 114 THR A N 1
ATOM 880 C CA . THR A 1 114 ? 5.941 -4.760 0.619 1.00 75.00 114 THR A CA 1
ATOM 881 C C . THR A 1 114 ? 4.508 -4.445 0.181 1.00 75.00 114 THR A C 1
ATOM 883 O O . THR A 1 114 ? 3.592 -4.511 1.000 1.00 75.00 114 THR A O 1
ATOM 886 N N . TYR A 1 115 ? 4.283 -4.158 -1.106 1.00 75.06 115 TYR A N 1
ATOM 887 C CA . TYR A 1 115 ? 2.953 -3.836 -1.632 1.00 75.06 115 TYR A CA 1
ATOM 888 C C . TYR A 1 115 ? 1.986 -5.023 -1.521 1.00 75.06 115 TYR A C 1
ATOM 890 O O . TYR A 1 115 ? 0.889 -4.874 -0.988 1.00 75.06 115 TYR A O 1
ATOM 898 N N . ARG A 1 116 ? 2.402 -6.221 -1.957 1.00 78.56 116 ARG A N 1
ATOM 899 C CA . ARG A 1 116 ? 1.554 -7.418 -1.925 1.00 78.56 116 ARG A CA 1
ATOM 900 C C . ARG A 1 116 ? 1.338 -7.891 -0.498 1.00 78.56 116 ARG A C 1
ATOM 902 O O . ARG A 1 116 ? 0.241 -8.325 -0.167 1.00 78.56 116 ARG A O 1
ATOM 909 N N . ARG A 1 117 ? 2.337 -7.719 0.369 1.00 83.69 117 ARG A N 1
ATOM 910 C CA . ARG A 1 117 ? 2.201 -7.939 1.810 1.00 83.69 117 ARG A CA 1
ATOM 911 C C . ARG A 1 117 ? 1.114 -7.045 2.404 1.00 83.69 117 ARG A C 1
ATOM 913 O O . ARG A 1 117 ? 0.222 -7.555 3.074 1.00 83.69 117 ARG A O 1
ATOM 920 N N . ARG A 1 118 ? 1.157 -5.737 2.122 1.00 83.00 118 ARG A N 1
ATOM 921 C CA . ARG A 1 118 ? 0.129 -4.777 2.564 1.00 83.00 118 ARG A CA 1
ATOM 922 C C . ARG A 1 118 ? -1.247 -5.129 2.007 1.00 83.00 118 ARG A C 1
ATOM 924 O O . ARG A 1 118 ? -2.217 -5.080 2.749 1.00 83.00 118 ARG A O 1
ATOM 931 N N . MET A 1 119 ? -1.326 -5.537 0.744 1.00 81.12 119 MET A N 1
ATOM 932 C CA . MET A 1 119 ? -2.580 -5.949 0.115 1.00 81.12 119 MET A CA 1
ATOM 933 C C . MET A 1 119 ? -3.171 -7.209 0.764 1.00 81.12 119 MET A C 1
ATOM 935 O O . MET A 1 119 ? -4.326 -7.190 1.168 1.00 81.12 119 MET A O 1
ATOM 939 N N . MET A 1 120 ? -2.375 -8.266 0.956 1.00 84.62 120 MET A N 1
ATOM 940 C CA . MET A 1 120 ? -2.817 -9.493 1.633 1.00 84.62 120 MET A CA 1
ATOM 941 C C . MET A 1 120 ? -3.271 -9.217 3.072 1.00 84.62 120 MET A C 1
ATOM 943 O O . MET A 1 120 ? -4.264 -9.775 3.533 1.00 84.62 120 MET A O 1
ATOM 947 N N . LEU A 1 121 ? -2.568 -8.341 3.794 1.00 87.00 121 LEU A N 1
ATOM 948 C CA . LEU A 1 121 ? -2.995 -7.906 5.124 1.00 87.00 121 LEU A CA 1
ATOM 949 C C . LEU A 1 121 ? -4.315 -7.129 5.052 1.00 87.00 121 LEU A C 1
ATOM 951 O O . LEU A 1 121 ? -5.215 -7.412 5.836 1.00 87.00 121 LEU A O 1
ATOM 955 N N . ALA A 1 122 ? -4.457 -6.206 4.097 1.00 87.75 122 ALA A N 1
ATOM 956 C CA . ALA A 1 122 ? -5.674 -5.422 3.898 1.00 87.75 122 ALA A CA 1
ATOM 957 C C . ALA A 1 122 ? -6.895 -6.309 3.636 1.00 87.75 122 ALA A C 1
ATOM 959 O O . ALA A 1 122 ? -7.936 -6.093 4.245 1.00 87.75 122 ALA A O 1
ATOM 960 N N . GLU A 1 123 ? -6.757 -7.326 2.784 1.00 85.56 123 GLU A N 1
ATOM 961 C CA . GLU A 1 123 ? -7.833 -8.266 2.442 1.00 85.56 123 GLU A CA 1
ATOM 962 C C . GLU A 1 123 ? -8.362 -9.028 3.666 1.00 85.56 123 GLU A C 1
ATOM 964 O O . GLU A 1 123 ? -9.563 -9.258 3.782 1.00 85.56 123 GLU A O 1
ATOM 969 N N . ASN A 1 124 ? -7.483 -9.387 4.606 1.00 86.75 124 ASN A N 1
ATOM 970 C CA . ASN A 1 124 ? -7.876 -10.104 5.822 1.00 86.75 124 ASN A CA 1
ATOM 971 C C . ASN A 1 124 ? -8.343 -9.158 6.938 1.00 86.75 124 ASN A C 1
ATOM 973 O O . ASN A 1 124 ? -9.210 -9.514 7.734 1.00 86.75 124 ASN A O 1
ATOM 977 N N . LEU A 1 125 ? -7.779 -7.951 6.997 1.00 89.06 125 LEU A N 1
ATOM 978 C CA . LEU A 1 125 ? -8.048 -6.965 8.039 1.00 89.06 125 LEU A CA 1
ATOM 979 C C . LEU A 1 125 ? -9.338 -6.181 7.782 1.00 89.06 125 LEU A C 1
ATOM 981 O O . LEU A 1 125 ? -10.145 -6.009 8.693 1.00 89.06 125 LEU A O 1
ATOM 985 N N . TYR A 1 126 ? -9.553 -5.728 6.545 1.00 89.88 126 TYR A N 1
ATOM 986 C CA . TYR A 1 126 ? -10.689 -4.891 6.161 1.00 89.88 126 TYR A CA 1
ATOM 987 C C . TYR A 1 126 ? -12.054 -5.450 6.591 1.00 89.88 126 TYR A C 1
ATOM 989 O O . TYR A 1 126 ? -12.794 -4.701 7.221 1.00 89.88 126 TYR A O 1
ATOM 997 N N . PRO A 1 127 ? -12.416 -6.727 6.341 1.00 87.94 127 PRO A N 1
ATOM 998 C CA . PRO A 1 127 ? -13.726 -7.239 6.751 1.00 87.94 127 PRO A CA 1
ATOM 999 C C . PRO A 1 127 ? -13.913 -7.278 8.274 1.00 87.94 127 PRO A C 1
ATOM 1001 O O . PRO A 1 127 ? -15.046 -7.203 8.746 1.00 87.94 127 PRO A O 1
ATOM 1004 N N . LEU A 1 128 ? -12.830 -7.398 9.049 1.00 89.75 128 LEU A N 1
ATOM 1005 C CA . LEU A 1 128 ? -12.884 -7.357 10.512 1.00 89.75 128 LEU A CA 1
ATOM 1006 C C . LEU A 1 128 ? -13.046 -5.922 11.018 1.00 89.75 128 LEU A C 1
ATOM 1008 O O . LEU A 1 128 ? -13.851 -5.672 11.910 1.00 89.75 128 LEU A O 1
ATOM 1012 N N . VAL A 1 129 ? -12.313 -4.979 10.422 1.00 89.81 129 VAL A N 1
ATOM 1013 C CA . VAL A 1 129 ? -12.436 -3.550 10.736 1.00 89.81 129 VAL A CA 1
ATOM 1014 C C . VAL A 1 129 ? -13.814 -3.035 10.340 1.00 89.81 129 VAL A C 1
ATOM 1016 O O . VAL A 1 129 ? -14.436 -2.339 11.132 1.00 89.81 129 VAL A O 1
ATOM 1019 N N . ASP A 1 130 ? -14.322 -3.409 9.165 1.00 90.50 130 ASP A N 1
ATOM 1020 C CA . ASP A 1 130 ? -15.642 -2.999 8.684 1.00 90.50 130 ASP A CA 1
ATOM 1021 C C . ASP A 1 130 ? -16.746 -3.461 9.646 1.00 90.50 130 ASP A C 1
ATOM 1023 O O . ASP A 1 130 ? -17.606 -2.667 9.999 1.00 90.50 130 ASP A O 1
ATOM 1027 N N . GLN A 1 131 ? -16.666 -4.683 10.190 1.00 88.19 131 GLN A N 1
ATOM 1028 C CA . GLN A 1 131 ? -17.608 -5.164 11.216 1.00 88.19 131 GLN A CA 1
ATOM 1029 C C . GLN A 1 131 ? -17.616 -4.333 12.509 1.00 88.19 131 GLN A C 1
ATOM 1031 O O . GLN A 1 131 ? -18.627 -4.319 13.214 1.00 88.19 131 GLN A O 1
ATOM 1036 N N . ILE A 1 132 ? -16.499 -3.690 12.851 1.00 89.12 132 ILE A N 1
ATOM 1037 C CA . ILE A 1 132 ? -16.370 -2.851 14.049 1.00 89.12 132 ILE A CA 1
ATOM 1038 C C . ILE A 1 132 ? -16.789 -1.411 13.727 1.00 89.12 132 ILE A C 1
ATOM 1040 O O . ILE A 1 132 ? -17.549 -0.810 14.483 1.00 89.12 132 ILE A O 1
ATOM 1044 N N . GLU A 1 133 ? -16.313 -0.875 12.602 1.00 85.62 133 GLU A N 1
ATOM 1045 C CA . GLU A 1 133 ? -16.478 0.514 12.181 1.00 85.62 133 GLU A CA 1
ATOM 1046 C C . GLU A 1 133 ? -16.636 0.608 10.655 1.00 85.62 133 GLU A C 1
ATOM 1048 O O . GLU A 1 133 ? -15.661 0.694 9.911 1.00 85.62 133 GLU A O 1
ATOM 1053 N N . HIS A 1 134 ? -17.880 0.684 10.177 1.00 89.00 134 HIS A N 1
ATOM 1054 C CA . HIS A 1 134 ? -18.180 0.781 8.742 1.00 89.00 134 HIS A CA 1
ATOM 1055 C C . HIS A 1 134 ? -17.858 2.153 8.130 1.00 89.00 134 HIS A C 1
ATOM 1057 O O . HIS A 1 134 ? -17.483 2.262 6.962 1.00 89.00 134 HIS A O 1
ATOM 10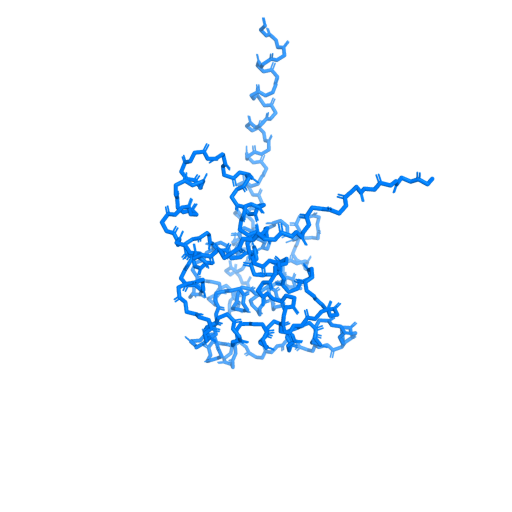63 N N . LYS A 1 135 ? -18.042 3.245 8.887 1.00 86.06 135 LYS A N 1
ATOM 1064 C CA . LYS A 1 135 ? -18.011 4.607 8.324 1.00 86.06 135 LYS A CA 1
ATOM 1065 C C . LYS A 1 135 ? -16.597 5.035 7.934 1.00 86.06 135 LYS A C 1
ATOM 1067 O O . LYS A 1 135 ? -16.424 5.696 6.908 1.00 86.06 135 LYS A O 1
ATOM 1072 N N . HIS A 1 136 ? -15.596 4.643 8.716 1.00 86.88 136 HIS A N 1
ATOM 1073 C CA . HIS A 1 136 ? -14.191 4.970 8.463 1.00 86.88 136 HIS A CA 1
ATOM 1074 C C . HIS A 1 136 ? -13.325 3.744 8.151 1.00 86.88 136 HIS A C 1
ATOM 1076 O O . HIS A 1 136 ? -12.106 3.892 8.053 1.00 86.88 136 HIS A O 1
ATOM 1082 N N . ALA A 1 137 ? -13.936 2.575 7.912 1.00 86.06 137 ALA A N 1
ATOM 1083 C CA . ALA A 1 137 ? -13.266 1.287 7.719 1.00 86.06 137 ALA A CA 1
ATOM 1084 C C . ALA A 1 137 ? -12.020 1.377 6.834 1.00 86.06 137 ALA A C 1
ATOM 1086 O O . ALA A 1 137 ? -10.937 0.965 7.229 1.00 86.06 137 ALA A O 1
ATOM 1087 N N . ASN A 1 138 ? -12.149 1.971 5.644 1.00 88.00 138 ASN A N 1
ATOM 1088 C CA . ASN A 1 138 ? -11.055 2.071 4.677 1.00 88.00 138 ASN A CA 1
ATOM 1089 C C . ASN A 1 138 ? -9.885 2.913 5.219 1.00 88.00 138 ASN A C 1
ATOM 1091 O O . ASN A 1 138 ? -8.724 2.516 5.132 1.00 88.00 138 ASN A O 1
ATOM 1095 N N . LYS A 1 139 ? -10.186 4.059 5.839 1.00 88.56 139 LYS A N 1
ATOM 1096 C CA . LYS A 1 139 ? -9.160 4.970 6.350 1.00 88.56 139 LYS A CA 1
ATOM 1097 C C . LYS A 1 139 ? -8.474 4.414 7.596 1.00 88.56 139 LYS A C 1
ATOM 1099 O O . LYS A 1 139 ? -7.250 4.467 7.661 1.00 88.56 139 LYS A O 1
ATOM 1104 N N . VAL A 1 140 ? -9.243 3.838 8.517 1.00 89.81 140 VAL A N 1
ATOM 1105 C CA . VAL A 1 140 ? -8.742 3.157 9.720 1.00 89.81 140 VAL A CA 1
ATOM 1106 C C . VAL A 1 140 ? -7.892 1.952 9.326 1.00 89.81 140 VAL A C 1
ATOM 1108 O O . VAL A 1 140 ? -6.754 1.847 9.763 1.00 89.81 140 VAL A O 1
ATOM 1111 N N . THR A 1 141 ? -8.385 1.096 8.424 1.00 90.75 141 THR A N 1
ATOM 1112 C CA . THR A 1 141 ? -7.621 -0.047 7.890 1.00 90.75 141 THR A CA 1
ATOM 1113 C C . THR A 1 141 ? -6.302 0.432 7.301 1.00 90.75 141 THR A C 1
ATOM 1115 O O . THR A 1 141 ? -5.256 -0.132 7.597 1.00 90.75 141 THR A O 1
ATOM 1118 N N . LYS A 1 142 ? -6.325 1.513 6.513 1.00 88.75 142 LYS A N 1
ATOM 1119 C CA . LYS A 1 142 ? -5.106 2.084 5.941 1.00 88.75 142 LYS A CA 1
ATOM 1120 C C . LYS A 1 142 ? -4.134 2.578 7.012 1.00 88.75 142 LYS A C 1
ATOM 1122 O O . LYS A 1 142 ? -2.949 2.336 6.850 1.00 88.75 142 LYS A O 1
ATOM 1127 N N . MET A 1 143 ? -4.616 3.217 8.079 1.00 89.81 143 MET A N 1
ATOM 1128 C CA . MET A 1 143 ? -3.777 3.652 9.205 1.00 89.81 143 MET A CA 1
ATOM 1129 C C . MET A 1 143 ? -3.181 2.464 9.969 1.00 89.81 143 MET A C 1
ATOM 1131 O O . MET A 1 143 ? -1.995 2.471 10.266 1.00 89.81 143 MET A O 1
ATOM 1135 N N . ILE A 1 144 ? -3.960 1.408 10.216 1.00 89.38 144 ILE A N 1
ATOM 1136 C CA . ILE A 1 144 ? -3.464 0.181 10.861 1.00 89.38 144 ILE A CA 1
ATOM 1137 C C . ILE A 1 144 ? -2.416 -0.514 9.977 1.00 89.38 144 ILE A C 1
ATOM 1139 O O . ILE A 1 144 ? -1.428 -1.034 10.483 1.00 89.38 144 ILE A O 1
ATOM 1143 N N . LEU A 1 145 ? -2.583 -0.492 8.652 1.00 88.38 145 LEU A N 1
ATOM 1144 C CA . LEU A 1 145 ? -1.601 -1.031 7.703 1.00 88.38 145 LEU A CA 1
ATOM 1145 C C . LEU A 1 145 ? -0.298 -0.218 7.618 1.00 88.38 145 LEU A C 1
ATOM 1147 O O . LEU A 1 145 ? 0.635 -0.672 6.952 1.00 88.38 145 LEU A O 1
ATOM 1151 N N . GLU A 1 146 ? -0.217 0.956 8.255 1.00 86.06 146 GLU A N 1
ATOM 1152 C CA . GLU A 1 146 ? 1.050 1.681 8.431 1.00 86.06 146 GLU A CA 1
ATOM 1153 C C . GLU A 1 146 ? 1.898 1.105 9.582 1.00 86.06 146 GLU A C 1
ATOM 1155 O O . GLU A 1 146 ? 3.077 1.442 9.685 1.00 86.06 146 GLU A O 1
ATOM 1160 N N . LEU A 1 147 ? 1.342 0.207 10.408 1.00 87.38 147 LEU A N 1
ATOM 1161 C CA . LEU A 1 147 ? 2.083 -0.523 11.440 1.00 87.38 147 LEU A CA 1
ATOM 1162 C C . LEU A 1 147 ? 2.985 -1.617 10.843 1.00 87.38 147 LEU A C 1
ATOM 1164 O O . LEU A 1 147 ? 2.820 -2.068 9.705 1.00 87.38 147 LEU A O 1
ATOM 1168 N N . ASP A 1 148 ? 3.926 -2.101 11.656 1.00 86.88 148 ASP A N 1
ATOM 1169 C CA . ASP A 1 148 ? 4.786 -3.222 11.288 1.00 86.88 148 ASP A CA 1
ATOM 1170 C C . ASP A 1 148 ? 3.979 -4.502 11.034 1.00 86.88 148 ASP A C 1
ATOM 1172 O O . ASP A 1 148 ? 2.982 -4.797 11.692 1.00 86.88 148 ASP A O 1
ATOM 1176 N N . THR A 1 149 ? 4.461 -5.333 10.105 1.00 86.44 149 THR A N 1
ATOM 1177 C CA . THR A 1 149 ? 3.788 -6.587 9.718 1.00 86.44 149 THR A CA 1
ATOM 1178 C C . THR A 1 149 ? 3.502 -7.498 10.912 1.00 86.44 149 THR A C 1
ATOM 1180 O O . THR A 1 149 ? 2.455 -8.136 10.957 1.00 86.44 149 THR A O 1
ATOM 1183 N N . THR A 1 150 ? 4.414 -7.566 11.883 1.00 86.25 150 THR A N 1
ATOM 1184 C CA . THR A 1 150 ? 4.236 -8.371 13.100 1.00 86.25 150 THR A CA 1
ATOM 1185 C C . THR A 1 150 ? 3.103 -7.858 13.976 1.00 86.25 150 THR A C 1
ATOM 1187 O O . THR A 1 150 ? 2.369 -8.667 14.534 1.00 86.25 150 THR A O 1
ATOM 1190 N N . GLU A 1 151 ? 2.943 -6.539 14.060 1.00 87.81 151 GLU A N 1
ATOM 1191 C CA . GLU A 1 151 ? 1.885 -5.909 14.845 1.00 87.81 151 GLU A CA 1
ATOM 1192 C C . GLU A 1 151 ? 0.528 -6.182 14.197 1.00 87.81 151 GLU A C 1
ATOM 1194 O O . GLU A 1 151 ? -0.382 -6.686 14.846 1.00 87.81 151 GLU A O 1
ATOM 1199 N N . VAL A 1 152 ? 0.417 -5.984 12.878 1.00 88.50 152 VAL A N 1
ATOM 1200 C CA . VAL A 1 152 ? -0.822 -6.284 12.145 1.00 88.50 152 VAL A CA 1
ATOM 1201 C C . VAL A 1 152 ? -1.194 -7.767 12.264 1.00 88.50 152 VAL A C 1
ATOM 1203 O O . VAL A 1 152 ? -2.362 -8.091 12.460 1.00 88.50 152 VAL A O 1
ATOM 1206 N N . LEU A 1 153 ? -0.221 -8.683 12.201 1.00 87.81 153 LEU A N 1
ATOM 1207 C CA . LEU A 1 153 ? -0.470 -10.113 12.421 1.00 87.81 153 LEU A CA 1
ATOM 1208 C C . LEU A 1 153 ? -0.983 -10.405 13.838 1.00 87.81 153 LEU A C 1
ATOM 1210 O O . LEU A 1 153 ? -1.882 -11.230 13.989 1.00 87.81 153 LEU A O 1
ATOM 1214 N N . TYR A 1 154 ? -0.452 -9.722 14.855 1.00 88.06 154 TYR A N 1
ATOM 1215 C CA . TYR A 1 154 ? -0.922 -9.847 16.236 1.00 88.06 154 TYR A CA 1
ATOM 1216 C C . TYR A 1 154 ? -2.365 -9.344 16.395 1.00 88.06 154 TYR A C 1
ATOM 1218 O O . TYR A 1 154 ? -3.186 -10.009 17.029 1.00 88.06 154 TYR A O 1
ATOM 1226 N N . LEU A 1 155 ? -2.711 -8.223 15.751 1.00 88.94 155 LEU A N 1
ATOM 1227 C CA . LEU A 1 155 ? -4.089 -7.721 15.704 1.00 88.94 155 LEU A CA 1
ATOM 1228 C C . LEU A 1 155 ? -5.032 -8.721 15.019 1.00 88.94 155 LEU A C 1
ATOM 1230 O O . LEU A 1 155 ? -6.147 -8.930 15.481 1.00 88.94 155 LEU A O 1
ATOM 1234 N N . LEU A 1 156 ? -4.586 -9.382 13.948 1.00 86.06 156 LEU A N 1
ATOM 1235 C CA . LEU A 1 156 ? -5.378 -10.421 13.282 1.00 86.06 156 LEU A CA 1
ATOM 1236 C C . LEU A 1 156 ? -5.556 -11.678 14.153 1.00 86.06 156 LEU A C 1
ATOM 1238 O O . LEU A 1 156 ? -6.595 -12.330 14.070 1.00 86.06 156 LEU A O 1
ATOM 1242 N N . GLU A 1 157 ? -4.571 -12.033 14.984 1.00 86.62 157 GLU A N 1
ATOM 1243 C CA . GLU A 1 157 ? -4.644 -13.193 15.886 1.00 86.62 157 GLU A CA 1
ATOM 1244 C C . GLU A 1 157 ? -5.598 -12.962 17.074 1.00 86.62 157 GLU A C 1
ATOM 1246 O O . GLU A 1 157 ? -6.187 -13.918 17.586 1.00 86.62 157 GLU A O 1
ATOM 1251 N N . SER A 1 158 ? -5.790 -11.704 17.486 1.00 87.12 158 SER A N 1
ATOM 1252 C CA . SER A 1 158 ? -6.598 -11.321 18.648 1.00 87.12 158 SER A CA 1
ATOM 1253 C C . SER A 1 158 ? -7.660 -10.263 18.296 1.00 87.12 158 SER A C 1
ATOM 1255 O O . SER A 1 158 ? -7.329 -9.083 18.145 1.00 87.12 158 SER A O 1
ATOM 1257 N N . PRO A 1 159 ? -8.960 -10.623 18.252 1.00 85.75 159 PRO A N 1
ATOM 1258 C CA . PRO A 1 159 ? -10.026 -9.674 17.920 1.00 85.75 159 PRO A CA 1
ATOM 1259 C C . PRO A 1 159 ? -10.171 -8.547 18.955 1.00 85.75 159 PRO A C 1
ATOM 1261 O O . PRO A 1 159 ? -10.549 -7.433 18.599 1.00 85.75 159 PRO A O 1
ATOM 1264 N N . ASP A 1 160 ? -9.835 -8.807 20.223 1.00 88.81 160 ASP A N 1
ATOM 1265 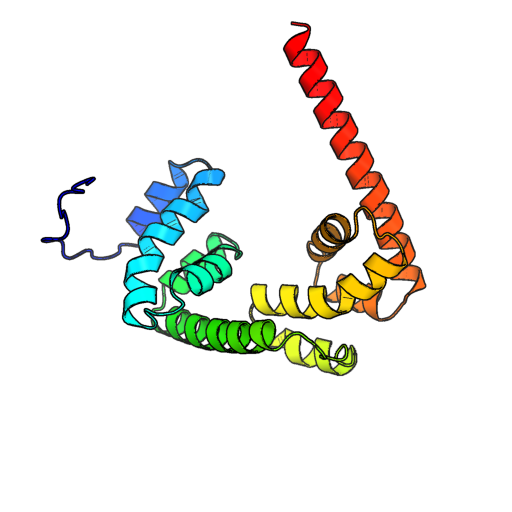C CA . ASP A 1 160 ? -9.855 -7.790 21.280 1.00 88.81 160 ASP A CA 1
ATOM 1266 C C . ASP A 1 160 ? -8.768 -6.729 21.054 1.00 88.81 160 ASP A C 1
ATOM 1268 O O . ASP A 1 160 ? -9.004 -5.536 21.239 1.00 88.81 160 ASP A O 1
ATOM 1272 N N . SER A 1 161 ? -7.584 -7.158 20.607 1.00 90.88 161 SER A N 1
ATOM 1273 C CA . SER A 1 161 ? -6.481 -6.254 20.269 1.00 90.88 161 SER A CA 1
ATOM 1274 C C . SER A 1 161 ? -6.804 -5.436 19.024 1.00 90.88 161 SER A C 1
ATOM 1276 O O . SER A 1 161 ? -6.577 -4.228 19.021 1.00 90.88 161 SER A O 1
ATOM 1278 N N . LEU A 1 162 ? -7.403 -6.060 18.003 1.00 90.75 162 LEU A N 1
ATOM 1279 C CA . LEU A 1 162 ? -7.874 -5.350 16.816 1.00 90.75 162 LEU A CA 1
ATOM 1280 C C . LEU A 1 162 ? -8.892 -4.268 17.168 1.00 90.75 162 LEU A C 1
ATOM 1282 O O . LEU A 1 162 ? -8.793 -3.154 16.665 1.00 90.75 162 LEU A O 1
ATOM 1286 N N . LYS A 1 163 ? -9.854 -4.574 18.042 1.00 91.50 163 LYS A N 1
ATOM 1287 C CA . LYS A 1 163 ? -10.871 -3.605 18.450 1.00 91.50 163 LYS A CA 1
ATOM 1288 C C . LYS A 1 163 ? -10.257 -2.373 19.115 1.00 91.50 163 LYS A C 1
ATOM 1290 O O . LYS A 1 163 ? -10.624 -1.260 18.754 1.00 91.50 163 LYS A O 1
ATOM 1295 N N . LEU A 1 164 ? -9.303 -2.570 20.026 1.00 90.81 164 LEU A N 1
ATOM 1296 C CA . LEU A 1 164 ? -8.583 -1.465 20.665 1.00 90.81 164 LEU A CA 1
ATOM 1297 C C . LEU A 1 164 ? -7.800 -0.630 19.644 1.00 90.81 164 LEU A C 1
ATOM 1299 O O . LEU A 1 164 ? -7.874 0.592 19.678 1.00 90.81 164 LEU A O 1
ATOM 1303 N N . ALA A 1 165 ? -7.108 -1.279 18.704 1.00 89.88 165 ALA A N 1
ATOM 1304 C CA . ALA A 1 165 ? -6.369 -0.581 17.653 1.00 89.88 165 ALA A CA 1
ATOM 1305 C C . ALA A 1 165 ? -7.290 0.203 16.700 1.00 89.88 165 ALA A C 1
ATOM 1307 O O . ALA A 1 165 ? -6.927 1.281 16.235 1.00 89.88 165 ALA A O 1
ATOM 1308 N N . VAL A 1 166 ? -8.487 -0.319 16.411 1.00 91.69 166 VAL A N 1
ATOM 1309 C CA . VAL A 1 166 ? -9.510 0.386 15.625 1.00 91.69 166 VAL A CA 1
ATOM 1310 C C . VAL A 1 166 ? -10.022 1.611 16.379 1.00 91.69 166 VAL A C 1
ATOM 1312 O O . VAL A 1 166 ? -10.082 2.681 15.781 1.00 91.69 166 VAL A O 1
ATOM 1315 N N . GLU A 1 167 ? -10.342 1.484 17.670 1.00 90.38 167 GLU A N 1
ATOM 1316 C CA . GLU A 1 167 ? -10.757 2.614 18.518 1.00 90.38 167 GLU A CA 1
ATOM 1317 C C . GLU A 1 167 ? -9.667 3.700 18.571 1.00 90.38 167 GLU A C 1
ATOM 1319 O O . GLU A 1 167 ? -9.945 4.861 18.277 1.00 90.38 167 GLU A O 1
ATOM 1324 N N . GLU A 1 168 ? -8.409 3.321 18.812 1.00 90.12 168 GLU A N 1
ATOM 1325 C CA . GLU A 1 168 ? -7.275 4.255 18.843 1.00 90.12 168 GLU A CA 1
ATOM 1326 C C . GLU A 1 168 ? -7.059 4.958 17.491 1.00 90.12 168 GLU A C 1
ATOM 1328 O O . GLU A 1 168 ? -6.853 6.171 17.428 1.00 90.12 168 GLU A O 1
ATOM 1333 N N . ALA A 1 169 ? -7.158 4.226 16.379 1.00 89.31 169 ALA A N 1
ATOM 1334 C CA . ALA A 1 169 ? -7.022 4.806 15.047 1.00 89.31 169 ALA A CA 1
ATOM 1335 C C . ALA A 1 169 ? -8.172 5.770 14.694 1.00 89.31 169 ALA A C 1
ATOM 1337 O O . ALA A 1 169 ? -7.941 6.742 13.968 1.00 89.31 169 ALA A O 1
ATOM 1338 N N . ILE A 1 170 ? -9.390 5.528 15.194 1.00 89.69 170 ILE A N 1
ATOM 1339 C CA . ILE A 1 170 ? -10.524 6.453 15.044 1.00 89.69 170 ILE A CA 1
ATOM 1340 C C . ILE A 1 170 ? -10.256 7.740 15.821 1.00 89.69 170 ILE A C 1
ATOM 1342 O O . ILE A 1 170 ? -10.393 8.816 15.238 1.00 89.69 170 ILE A O 1
ATOM 1346 N N . ASP A 1 171 ? -9.820 7.637 17.078 1.00 87.50 171 ASP A N 1
ATOM 1347 C CA . ASP A 1 171 ? -9.509 8.798 17.918 1.00 87.50 171 ASP A CA 1
ATOM 1348 C C . ASP A 1 171 ? -8.447 9.686 17.251 1.00 87.50 171 ASP A C 1
ATOM 1350 O O . ASP A 1 171 ? -8.657 10.887 17.071 1.00 87.50 171 ASP A O 1
ATOM 1354 N N . ILE A 1 172 ? -7.353 9.086 16.766 1.00 86.56 172 ILE A N 1
ATOM 1355 C CA . ILE A 1 172 ? -6.297 9.800 16.027 1.00 86.56 172 ILE A CA 1
ATOM 1356 C C . ILE A 1 172 ? -6.857 10.459 14.759 1.00 86.56 172 ILE A C 1
ATOM 1358 O O . ILE A 1 172 ? -6.484 11.584 14.409 1.00 86.56 172 ILE A O 1
ATOM 1362 N N . TYR A 1 173 ? -7.736 9.764 14.033 1.00 84.62 173 TYR A N 1
ATOM 1363 C CA . TYR A 1 173 ? -8.327 10.297 12.810 1.00 84.62 173 TYR A CA 1
ATOM 1364 C C . TYR A 1 173 ? -9.235 11.502 13.090 1.00 84.62 173 TYR A C 1
ATOM 1366 O O . TYR A 1 173 ? -9.142 12.507 12.379 1.00 84.62 173 TYR A O 1
ATOM 1374 N N . GLU A 1 174 ? -10.079 11.444 14.120 1.00 83.56 174 GLU A N 1
ATOM 1375 C CA . GLU A 1 174 ? -10.925 12.572 14.521 1.00 83.56 174 GLU A CA 1
ATOM 1376 C C . GLU A 1 174 ? -10.087 13.758 15.014 1.00 83.56 174 GLU A C 1
ATOM 1378 O O . GLU A 1 174 ? -10.324 14.896 14.597 1.00 83.56 174 GLU A O 1
ATOM 1383 N N . GLU A 1 175 ? -9.049 13.501 15.810 1.00 79.31 175 GLU A N 1
ATOM 1384 C CA . GLU A 1 175 ? -8.145 14.529 16.334 1.00 79.31 175 GLU A CA 1
ATOM 1385 C C . GLU A 1 175 ? -7.362 15.231 15.207 1.00 79.31 175 GLU A C 1
ATOM 1387 O O . GLU A 1 175 ? -7.263 16.464 15.158 1.00 79.31 175 GLU A O 1
ATOM 1392 N N . SER A 1 176 ? -6.895 14.468 14.213 1.00 74.94 176 SER A N 1
ATOM 1393 C CA . SER A 1 176 ? -6.240 15.014 13.021 1.00 74.94 176 SER A CA 1
ATOM 1394 C C . SER A 1 176 ? -7.179 15.914 12.206 1.00 74.94 176 SER A C 1
ATOM 1396 O O . SER A 1 176 ? -6.778 17.007 11.788 1.00 74.94 176 SER A O 1
ATOM 1398 N N . GLN A 1 177 ? -8.442 15.517 12.029 1.00 74.44 177 GLN A N 1
ATOM 1399 C CA . GLN A 1 177 ? -9.432 16.310 11.291 1.00 74.44 177 GLN A CA 1
ATOM 1400 C C . GLN A 1 177 ? -9.779 17.618 12.010 1.00 74.44 177 GLN A C 1
ATOM 1402 O O . GLN A 1 177 ? -9.932 18.653 11.357 1.00 74.44 177 GLN A O 1
ATOM 1407 N N . ILE A 1 178 ? -9.842 17.603 13.345 1.00 70.06 178 ILE A N 1
ATOM 1408 C CA . ILE A 1 178 ? -10.038 18.807 14.163 1.00 70.06 178 ILE A CA 1
ATOM 1409 C C . ILE A 1 178 ? -8.878 19.790 13.952 1.00 70.06 178 ILE A C 1
ATOM 1411 O O . ILE A 1 178 ? -9.122 20.962 13.662 1.00 70.06 178 ILE A O 1
ATOM 1415 N N . SER A 1 179 ? -7.628 19.314 13.980 1.00 65.56 179 SER A N 1
ATOM 1416 C CA . SER A 1 179 ? -6.445 20.171 13.787 1.00 65.56 179 SER A CA 1
ATOM 1417 C C . SER A 1 179 ? -6.394 20.847 12.406 1.00 65.56 179 SER A C 1
ATOM 1419 O O . SER A 1 179 ? -5.977 22.001 12.276 1.00 65.56 179 SER A O 1
ATOM 1421 N N . LEU A 1 180 ? -6.863 20.156 11.359 1.00 61.28 180 LEU A N 1
ATOM 1422 C CA . LEU A 1 180 ? -6.954 20.702 10.002 1.00 61.28 180 LEU A CA 1
ATOM 1423 C C . LEU A 1 180 ? -8.028 21.787 9.900 1.00 61.28 180 LEU A C 1
ATOM 1425 O O . LEU A 1 180 ? -7.818 22.795 9.223 1.00 61.28 180 LEU A O 1
ATOM 1429 N N . ILE A 1 181 ? -9.155 21.607 10.591 1.00 63.59 181 ILE A N 1
ATOM 1430 C CA . ILE A 1 181 ? -10.232 22.599 10.648 1.00 63.59 181 ILE A CA 1
ATOM 1431 C C . ILE A 1 181 ? -9.778 23.836 11.432 1.00 63.59 181 ILE A C 1
ATOM 1433 O O . ILE A 1 181 ? -9.984 24.952 10.958 1.00 63.59 181 ILE A O 1
ATOM 1437 N N . GLU A 1 182 ? -9.116 23.672 12.580 1.00 67.88 182 GLU A N 1
ATOM 1438 C CA . GLU A 1 182 ? -8.605 24.800 13.372 1.00 67.88 182 GLU A CA 1
ATOM 1439 C C . GLU A 1 182 ? -7.558 25.619 12.604 1.00 67.88 182 GLU A C 1
ATOM 1441 O O . GLU A 1 182 ? -7.647 26.851 12.556 1.00 67.88 182 GLU A O 1
ATOM 1446 N N . ASN A 1 183 ? -6.625 24.955 11.914 1.00 60.84 183 ASN A N 1
ATOM 1447 C CA . ASN A 1 183 ? -5.663 25.635 11.044 1.00 60.84 183 ASN A CA 1
ATOM 1448 C C . ASN A 1 183 ? -6.345 26.352 9.869 1.00 60.84 183 ASN A C 1
ATOM 1450 O O . ASN A 1 183 ? -5.995 27.492 9.556 1.00 60.84 183 ASN A O 1
ATOM 1454 N N . ALA A 1 184 ? -7.338 25.725 9.229 1.00 59.19 184 ALA A N 1
ATOM 1455 C CA . ALA A 1 184 ? -8.079 26.342 8.131 1.00 59.19 184 ALA A CA 1
ATOM 1456 C C . ALA A 1 184 ? -8.887 27.570 8.590 1.00 59.19 184 ALA A C 1
ATOM 1458 O O . ALA A 1 184 ? -8.913 28.580 7.888 1.00 59.19 184 ALA A O 1
ATOM 1459 N N . ILE A 1 185 ? -9.495 27.529 9.781 1.00 68.25 185 ILE A N 1
ATOM 1460 C CA . ILE A 1 185 ? -10.204 28.674 10.371 1.00 68.25 185 ILE A CA 1
ATOM 1461 C C . ILE A 1 185 ? -9.221 29.808 10.700 1.00 68.25 185 ILE A C 1
ATOM 1463 O O . ILE A 1 185 ? -9.496 30.961 10.370 1.00 68.25 185 ILE A O 1
ATOM 1467 N N . SER A 1 186 ? -8.046 29.504 11.265 1.00 59.56 186 SER A N 1
ATOM 1468 C CA . SER A 1 186 ? -7.013 30.514 11.550 1.00 59.56 186 SER A CA 1
ATOM 1469 C C . SER A 1 186 ? -6.501 31.225 10.289 1.00 59.56 186 SER A C 1
ATOM 1471 O O . SER A 1 186 ? -6.213 32.421 10.342 1.00 59.56 186 SER A O 1
ATOM 1473 N N . LEU A 1 187 ? -6.393 30.510 9.163 1.00 57.59 187 LEU A N 1
ATOM 1474 C CA . LEU A 1 187 ? -5.969 31.054 7.865 1.00 57.59 187 LEU A CA 1
ATOM 1475 C C . LEU A 1 187 ? -7.039 31.926 7.193 1.00 57.59 187 LEU A C 1
ATOM 1477 O O . LEU A 1 187 ? -6.691 32.803 6.410 1.00 57.59 187 LEU A O 1
ATOM 1481 N N . VAL A 1 188 ? -8.322 31.693 7.479 1.00 60.88 188 VAL A N 1
ATOM 1482 C CA . VAL A 1 188 ? -9.441 32.489 6.939 1.00 60.88 188 VAL A CA 1
ATOM 1483 C C . VAL A 1 188 ? -9.754 33.706 7.821 1.00 60.88 188 VAL A C 1
ATOM 1485 O O . VAL A 1 188 ? -10.310 34.690 7.337 1.00 60.88 188 VAL A O 1
ATOM 1488 N N . CYS A 1 189 ? -9.395 33.663 9.107 1.00 52.56 189 CYS A N 1
ATOM 1489 C CA . CYS A 1 189 ? -9.600 34.757 10.060 1.00 52.56 189 CYS A CA 1
ATOM 1490 C C . CYS A 1 189 ? -8.404 35.725 10.211 1.00 52.56 189 CYS A C 1
ATOM 1492 O O . CYS A 1 189 ? -8.488 36.622 11.052 1.00 52.56 189 CYS A O 1
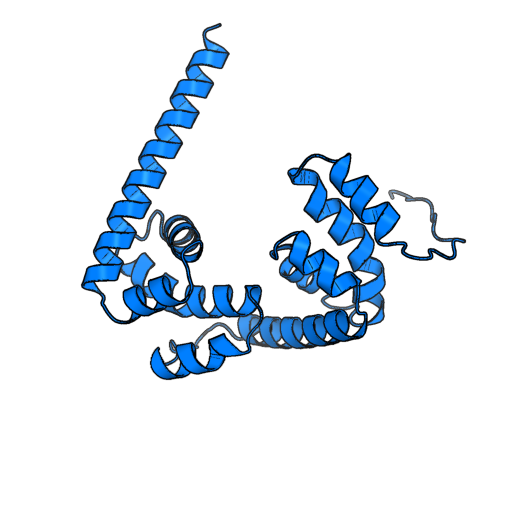ATOM 1494 N N . SER A 1 190 ? -7.331 35.573 9.422 1.00 49.75 190 SER A N 1
ATOM 1495 C CA . SER A 1 190 ? -6.207 36.531 9.323 1.00 49.75 190 SER A CA 1
ATOM 1496 C C . SER A 1 190 ? -6.239 37.290 8.001 1.00 49.75 190 SER A C 1
ATOM 1498 O O . SER A 1 190 ? -5.896 38.494 8.015 1.00 49.75 190 SER A O 1
#

Sequence (190 aa):
MYFIPNVYKSCDIPIAIQGLVSALCNAPLDQHKKILGEVLYPLVDQLEHEHVAKVIGMILEMDTTEVLHLLESPTDLKLMVAETMDVLRDVSKDDAREPMPIKELASALVNTPTYRRRMMLAENLYPLVDQIEHKHANKVTKMILELDTTEVLYLLESPDSLKLAVEEAIDIYEESQISLIENAISLVCS

Foldseek 3Di:
DDDDDDPPDDDPDPVPLVVLVVVCVVDDPVCNLVSLLVVQQVLLCVVPVPCSVVLSVLLSVDDSVVSSVCVVDSVSVNVSSVVVVVVVVVVVPPDDDDQDDLVVLVVVLPPDDLSVNLVSLLVLLLVLQCVLPVPCSVVLSVVLSVDDSVLSSVCSVDVVSVNVSSVVSVVVVVVVVVVVVVVVVVVVVD

Organism: Artemisia annua (NCBI:txid35608)

pLDDT: mean 76.16, std 14.44, range [30.58, 91.69]

Secondary structure (DSSP, 8-state):
----------------HHHHHHHHHHS-HHHHHHHHHHHHHHHHHTT-SSSHHHHHHHHTTS-HHHHHHHHH-HHHHHHHHHHHHHHHHHHTTTT--PPPPHHHHHHHHTSS-HHHHHHHHHHHHHHHHHHH-TTTHHHHHHHHTTS-HHHHHHHHH-HHHHHHHHHHHHHHHHHHHHHHHHHHHHHH--

InterPro domains:
  IPR002004 Polyadenylate-binding protein/Hyperplastic disc protein, C-terminal [PF00658] (24-88)
  IPR002004 Polyadenylate-binding protein/Hyperplastic disc protein, C-terminal [PF00658] (109-173)
  IPR002004 Polyadenylate-binding protein/Hyperplastic disc protein, C-terminal [PS51309] (16-93)
  IPR002004 Polyadenylate-binding protein/Hyperplastic disc protein, C-terminal [PS51309] (101-178)
  IPR002004 Polyadenylate-binding protein/Hyperplastic disc protein, C-terminal [SM00517] (28-91)
  IPR002004 Polyadenylate-binding protein/Hyperplastic disc protein, C-terminal [SM00517] (113-176)
  IPR036053 PABC (PABP) domain [SSF63570] (16-94)
  IPR036053 PABC (PABP) domain [SSF63570] (101-177)